Protein AF-A0A9P7X1R8-F1 (afdb_monomer)

Solvent-accessible surface area (backbone atoms only — not comparable to full-atom values): 16680 Å² total; per-residue (Å²): 112,65,68,56,53,51,61,35,67,42,62,74,49,58,33,89,96,44,66,32,26,38,86,59,43,44,60,57,47,80,89,59,31,70,46,32,62,83,72,30,53,49,24,95,53,75,82,80,52,66,69,58,29,53,65,42,56,67,75,56,84,57,66,70,50,43,52,50,21,51,64,66,53,48,65,93,51,90,79,66,54,72,69,44,53,50,31,53,51,52,44,52,52,52,52,26,53,31,46,72,69,65,74,46,53,73,66,55,50,52,52,47,42,62,75,46,57,97,38,54,73,45,52,27,72,89,77,49,56,37,35,58,93,39,35,18,59,45,88,64,79,33,61,92,66,42,43,38,41,20,60,83,42,51,74,34,67,57,39,42,51,41,42,42,75,59,67,32,38,57,56,83,51,68,68,60,50,41,54,49,47,52,54,46,35,63,52,58,72,43,89,85,62,52,75,64,61,50,50,52,49,50,54,27,48,54,30,44,50,52,60,72,60,66,70,52,93,79,62,75,86,81,67,67,59,88,6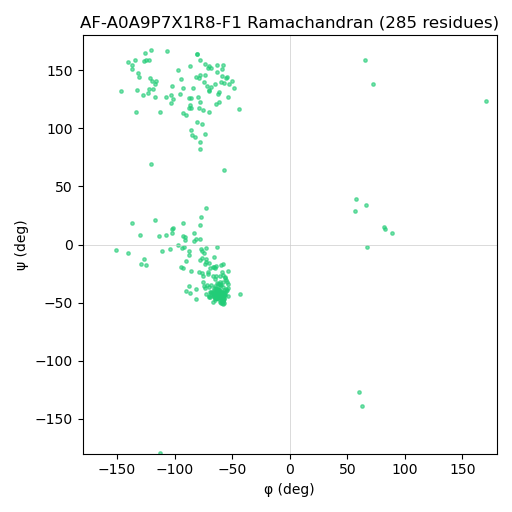6,37,64,40,51,21,68,86,67,44,57,38,47,44,94,64,35,27,33,73,81,80,71,78,91,69,78,59,61,95,89,51,48,38,38,25,85,89,60,46,72,69,55,37,54,74,69,64,42,52,48,48,64,76,78,47,58,80,85,74,114

Sequence (287 aa):
MEVVRAITSQQWLLAGDTYYCSSQVWDSRLSDTFLCDRVLPLVDYVVSSGSLRKMLGWQTLPFDILQRQYLAVLPAITPPSTADMERMTRIIQELTHRFDNKKCTENDLRSLAQALDGKAWVPVSDGHYLSPHRTILQHADLGSCFHQVSHAFVADPRAARFFRAMGIPDRPSHEALYIELDDISFKLEKNDIDGHAKRNLISTSLKILREVFRHESSAPQHLDRSRILIPTSSNVLNPIDSTFFNDLGSDITGDEDIALAHPDISASLAETMGLVRRRTIYPEAYS

Nearest PDB structures (foldseek):
  8xvv-assembly1_L  TM=2.821E-01  e=2.443E+00  Homo sapiens
  8v87-assembly1_I  TM=2.820E-01  e=5.928E+00  Saccharomyces cerevisiae BY4741
  5o9z-assembly1_v  TM=2.352E-01  e=6.265E+00  Homo sapiens

Secondary structure (DSSP, 8-state):
-HHHHHHHHS--EEETTEEE-GGG-EE--TTTGGGTTTTSPEESS----HHHHHHHTTTS--HHHHHHHHHHHS-SSSSPPHHHHHHHHHHHHHHHHHHHTT-S-HHHHHHHHHHTTTS--EEBTTS-EE-GGGEESS----TTSSEEBPHHHHTSHHHHHHHHHTT--SS--HHHHHHHHHHHHHHHT-TT--HHHHHHHHHHHHHHHHHHTTTGGG--TT--GGG-EEEBTTS-EEEGGGEEE--S-S-----TT-EEBPTTS-HHHHHHTTPEEHHHH-SGGG-

Foldseek 3Di:
DVVLVCQQPDFDQDFPHGTDGLLQAAEVDPLCCLQAVQRHGYGPDDDPDPVVCVSSVHPDNDLVRSLVSLLRLQDPDPPHDPSSLVSLVSSLVVLLVCVVVVVADLVSLVVSLVSCAPGFRFAFQVSGGGHLLQEALADAPQAPRHTYRHPVQSVDVSSVVSSVSSVRYNDHDPVSLLVLLVVLQVVLPDPPDDPVNLVSSLVNLLSSLCRLLVPPPPPPPPDPQQSRWFQFCVSHTDRQVQEAEEPPDDDPPDDPRHTYGHPPQDPVSCVSSVHHHPCVVCVPVPD

Mean predicted aligned error: 6.6 Å

Structure (mmCIF, N/CA/C/O backbone):
data_AF-A0A9P7X1R8-F1
#
_entry.id   AF-A0A9P7X1R8-F1
#
loop_
_atom_site.group_PDB
_atom_site.id
_atom_site.type_symbol
_atom_site.label_atom_id
_atom_site.label_alt_id
_atom_site.label_comp_id
_atom_site.label_asym_id
_atom_site.label_entity_id
_atom_site.label_seq_id
_atom_site.pdbx_PDB_ins_code
_atom_site.Cartn_x
_atom_site.Cartn_y
_atom_site.Cartn_z
_atom_site.occupancy
_atom_site.B_iso_or_equiv
_atom_site.auth_seq_id
_atom_site.auth_comp_id
_atom_site.auth_asym_id
_atom_site.auth_atom_id
_atom_site.pdbx_PDB_model_num
ATOM 1 N N . MET A 1 1 ? -16.653 -13.021 42.376 1.00 65.81 1 MET A N 1
ATOM 2 C CA . MET A 1 1 ? -16.422 -13.143 40.915 1.00 65.81 1 MET A CA 1
ATOM 3 C C . MET A 1 1 ? -17.628 -13.700 40.164 1.00 65.81 1 MET A C 1
ATOM 5 O O . MET A 1 1 ? -17.862 -13.253 39.051 1.00 65.81 1 MET A O 1
ATOM 9 N N . GLU A 1 2 ? -18.425 -14.601 40.748 1.00 83.88 2 GLU A N 1
ATOM 10 C CA . GLU A 1 2 ? -19.597 -15.190 40.072 1.00 83.88 2 GLU A CA 1
ATOM 11 C C . GLU A 1 2 ? -20.648 -14.170 39.623 1.00 83.88 2 GLU A C 1
ATOM 13 O O . GLU A 1 2 ? -21.123 -14.259 38.499 1.00 83.88 2 GLU A O 1
ATOM 18 N N . VAL A 1 3 ? -20.938 -13.150 40.440 1.00 83.12 3 VAL A N 1
ATOM 19 C CA . VAL A 1 3 ? -21.899 -12.089 40.083 1.00 83.12 3 VAL A CA 1
ATOM 20 C C . VAL A 1 3 ? -21.462 -11.324 38.832 1.00 83.12 3 VAL A C 1
ATOM 22 O O . VAL A 1 3 ? -22.268 -11.086 37.943 1.00 83.12 3 VAL A O 1
ATOM 25 N N . VAL A 1 4 ? -20.172 -10.988 38.717 1.00 83.62 4 VAL A N 1
ATOM 26 C CA . VAL A 1 4 ? -19.642 -10.298 37.529 1.00 83.62 4 VAL A CA 1
ATOM 27 C C . VAL A 1 4 ? -19.780 -11.188 36.299 1.00 83.62 4 VAL A C 1
ATOM 29 O O . VAL A 1 4 ? -20.238 -10.720 35.267 1.00 83.62 4 VAL A O 1
ATOM 32 N N . ARG A 1 5 ? -19.455 -12.482 36.425 1.00 85.12 5 ARG A N 1
ATOM 33 C CA . ARG A 1 5 ? -19.604 -13.448 35.329 1.00 85.12 5 ARG A CA 1
ATOM 34 C C . ARG A 1 5 ? -21.064 -13.619 34.911 1.00 85.12 5 ARG A C 1
ATOM 36 O O . ARG A 1 5 ? -21.341 -13.720 33.722 1.00 85.12 5 ARG A O 1
ATOM 43 N N . ALA A 1 6 ? -21.992 -13.649 35.865 1.00 84.69 6 ALA A N 1
ATOM 44 C CA . ALA A 1 6 ? -23.422 -13.719 35.582 1.00 84.69 6 ALA A CA 1
ATOM 45 C C . ALA A 1 6 ? -23.889 -12.473 34.815 1.00 84.69 6 ALA A C 1
ATOM 47 O O . ALA A 1 6 ? -24.521 -12.604 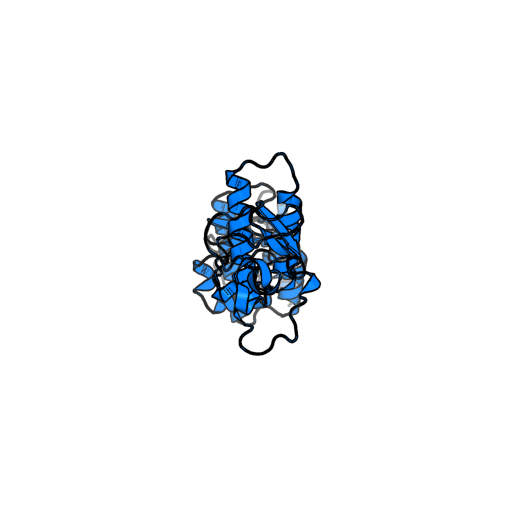33.773 1.00 84.69 6 ALA A O 1
ATOM 48 N N . ILE A 1 7 ? -23.485 -11.279 35.258 1.00 84.38 7 ILE A N 1
ATOM 49 C CA . ILE A 1 7 ? -23.834 -10.015 34.594 1.00 84.38 7 ILE A CA 1
ATOM 50 C C . ILE A 1 7 ? -23.244 -9.940 33.179 1.00 84.38 7 ILE A C 1
ATOM 52 O O . ILE A 1 7 ? -23.916 -9.472 32.269 1.00 84.38 7 ILE A O 1
ATOM 56 N N . THR A 1 8 ? -22.009 -10.389 32.952 1.00 87.75 8 THR A N 1
ATOM 57 C CA . THR A 1 8 ? -21.389 -10.284 31.618 1.00 87.75 8 THR A CA 1
ATOM 58 C C . THR A 1 8 ? -21.859 -11.350 30.633 1.00 87.75 8 THR A C 1
ATOM 60 O O . THR A 1 8 ? -21.788 -11.123 29.427 1.00 87.75 8 THR A O 1
ATOM 63 N N . SER A 1 9 ? -22.343 -12.498 31.119 1.00 88.94 9 SER A N 1
ATOM 64 C CA . SER A 1 9 ? -22.819 -13.606 30.273 1.00 88.94 9 SER A CA 1
ATOM 65 C C . SER A 1 9 ? -24.319 -13.574 29.985 1.00 88.94 9 SER A C 1
ATOM 67 O O . SER A 1 9 ? -24.755 -14.181 29.009 1.00 88.94 9 SER A O 1
ATOM 69 N N . GLN A 1 10 ? -25.113 -12.874 30.797 1.00 92.00 10 GLN A N 1
ATOM 70 C CA . GLN A 1 10 ? -26.546 -12.733 30.561 1.00 92.00 10 GLN A CA 1
ATOM 71 C C . GLN A 1 10 ? -26.844 -11.694 29.476 1.00 92.00 10 GLN A C 1
ATOM 73 O O . GLN A 1 10 ? -26.168 -10.672 29.362 1.00 92.00 10 GLN A O 1
ATOM 78 N N . GLN A 1 11 ? -27.896 -11.950 28.701 1.00 94.69 11 GLN A N 1
ATOM 79 C CA . GLN A 1 11 ? -28.444 -11.003 27.736 1.00 94.69 11 GLN A CA 1
ATOM 80 C C . GLN A 1 11 ? -29.435 -10.078 28.442 1.00 94.69 11 GLN A C 1
ATOM 82 O O . GLN A 1 11 ? -30.575 -10.456 28.692 1.00 94.69 11 GLN A O 1
ATOM 87 N N . TRP A 1 12 ? -28.989 -8.881 28.805 1.00 94.06 12 TRP A N 1
ATOM 88 C CA . TRP A 1 12 ? -29.826 -7.897 29.507 1.00 94.06 12 TRP A CA 1
ATOM 89 C C . TRP A 1 12 ? -29.600 -6.463 29.023 1.00 94.06 12 TRP A C 1
ATOM 91 O O . TRP A 1 12 ? -30.343 -5.562 29.408 1.00 94.06 12 TRP A O 1
ATOM 101 N N . LEU A 1 13 ? -28.603 -6.242 28.164 1.00 92.75 13 LEU A N 1
ATOM 102 C CA . LEU A 1 13 ? -28.313 -4.934 27.591 1.00 92.75 13 LEU A CA 1
ATOM 103 C C . LEU A 1 13 ? -29.147 -4.760 26.325 1.00 92.75 13 LEU A C 1
ATOM 105 O O . LEU A 1 13 ? -28.998 -5.535 25.382 1.00 92.75 13 LEU A O 1
ATOM 109 N N . LEU A 1 14 ? -30.032 -3.768 26.321 1.00 93.50 14 LEU A N 1
ATOM 110 C CA . LEU A 1 14 ? -30.917 -3.482 25.196 1.00 93.50 14 LEU A CA 1
ATOM 111 C C . LEU A 1 14 ? -30.206 -2.584 24.175 1.00 93.50 14 LEU A C 1
ATOM 113 O O . LEU A 1 14 ? -29.720 -1.511 24.534 1.00 93.50 14 LEU A O 1
ATOM 117 N N . ALA A 1 15 ? -30.172 -3.017 22.917 1.00 93.88 15 ALA A N 1
ATOM 118 C CA . ALA A 1 15 ? -29.745 -2.210 21.776 1.00 93.88 15 ALA A CA 1
ATOM 119 C C . ALA A 1 15 ? -30.764 -2.391 20.641 1.00 93.88 15 ALA A C 1
ATOM 121 O O . ALA A 1 15 ? -30.937 -3.503 20.130 1.00 93.88 15 ALA A O 1
ATOM 122 N N . GLY A 1 16 ? -31.480 -1.319 20.285 1.00 90.56 16 GLY A N 1
ATOM 123 C CA . GLY A 1 16 ? -32.700 -1.429 19.481 1.00 90.56 16 GLY A CA 1
ATOM 124 C C . GLY A 1 16 ? -33.751 -2.289 20.193 1.00 90.56 16 GLY A C 1
ATOM 125 O O . GLY A 1 16 ? -34.037 -2.069 21.367 1.00 90.56 16 GLY A O 1
ATOM 126 N N . ASP A 1 17 ? -34.266 -3.314 19.509 1.00 93.31 17 ASP A N 1
ATOM 127 C CA . ASP A 1 17 ? -35.327 -4.201 20.020 1.00 93.31 17 ASP A CA 1
ATOM 128 C C . ASP A 1 17 ? -34.808 -5.561 20.531 1.00 93.31 17 ASP A C 1
ATOM 130 O O . ASP A 1 17 ? -35.567 -6.520 20.670 1.00 93.31 17 ASP A O 1
ATOM 134 N N . THR A 1 18 ? -33.496 -5.711 20.749 1.00 95.62 18 THR A N 1
ATOM 135 C CA . THR A 1 18 ? -32.878 -7.000 21.117 1.00 95.62 18 THR A CA 1
ATOM 136 C C . THR A 1 18 ? -31.956 -6.869 22.328 1.00 95.62 18 THR A C 1
ATOM 138 O O . THR A 1 18 ? -31.271 -5.860 22.504 1.00 95.62 18 THR A O 1
ATOM 141 N N . TYR A 1 19 ? -31.935 -7.910 23.166 1.00 95.00 19 TYR A N 1
ATOM 142 C CA . TYR A 1 19 ? -31.054 -8.011 24.326 1.00 95.00 19 TYR A CA 1
ATOM 143 C C . TYR A 1 19 ? -29.754 -8.743 23.988 1.00 95.00 19 TYR A C 1
ATOM 145 O O . TYR A 1 19 ? -29.761 -9.820 23.394 1.00 95.00 19 TYR A O 1
ATOM 153 N N . TYR A 1 20 ? -28.640 -8.182 24.443 1.00 95.50 20 TYR A N 1
ATOM 154 C CA . TYR A 1 20 ? -27.289 -8.666 24.185 1.00 95.50 20 TYR A CA 1
ATOM 155 C C . TYR A 1 20 ? -26.510 -8.856 25.487 1.00 95.50 20 TYR A C 1
ATOM 157 O O . TYR A 1 20 ? -26.829 -8.259 26.524 1.00 95.50 20 TYR A O 1
ATOM 165 N N . CYS A 1 21 ? -25.470 -9.691 25.440 1.00 94.38 21 CYS A N 1
ATOM 166 C CA . CYS A 1 21 ? -24.478 -9.747 26.511 1.00 94.38 21 CYS A CA 1
ATOM 167 C C . CYS A 1 21 ? -23.454 -8.613 26.366 1.00 94.38 21 CYS A C 1
ATOM 169 O O . CYS A 1 21 ? -23.325 -8.003 25.304 1.00 94.38 21 CYS A O 1
ATOM 171 N N . SER A 1 22 ? -22.683 -8.325 27.419 1.00 92.94 22 SER A N 1
ATOM 172 C CA . SER A 1 22 ? -21.805 -7.142 27.428 1.00 92.94 22 SER A CA 1
ATOM 173 C C . SER A 1 22 ? -20.700 -7.175 26.373 1.00 92.94 22 SER A C 1
ATOM 175 O O . SER A 1 22 ? -20.280 -6.127 25.899 1.00 92.94 22 SER A O 1
ATOM 177 N N . SER A 1 23 ? -20.258 -8.359 25.953 1.00 91.94 23 SER A N 1
ATOM 178 C CA . SER A 1 23 ? -19.274 -8.532 24.877 1.00 91.94 23 SER A CA 1
ATOM 179 C C . SER A 1 23 ? -19.834 -8.332 23.463 1.00 91.94 23 SER A C 1
ATOM 181 O O . SER A 1 23 ? -19.057 -8.271 22.512 1.00 91.94 23 SER A O 1
ATOM 183 N N . GLN A 1 24 ? -21.159 -8.266 23.308 1.00 94.12 24 GLN A N 1
ATOM 184 C CA . GLN A 1 24 ? -21.845 -8.184 22.015 1.00 94.12 24 GLN A CA 1
ATOM 185 C C . GLN A 1 24 ? -22.361 -6.788 21.687 1.00 94.12 24 GLN A C 1
ATOM 187 O O . GLN A 1 24 ? -22.881 -6.589 20.599 1.00 94.12 24 GLN A O 1
ATOM 192 N N . VAL A 1 25 ? -22.225 -5.834 22.600 1.00 94.38 25 VAL A N 1
ATOM 193 C CA . VAL A 1 25 ? -22.665 -4.450 22.421 1.00 94.38 25 VAL A CA 1
ATOM 194 C C . VAL A 1 25 ? -21.580 -3.495 22.877 1.00 94.38 25 VAL A C 1
ATOM 196 O O . VAL A 1 25 ? -20.708 -3.850 23.675 1.00 94.38 25 VAL A O 1
ATOM 199 N N . TRP A 1 26 ? -21.655 -2.268 22.382 1.00 93.88 26 TRP A N 1
ATOM 200 C CA . TRP A 1 26 ? -20.806 -1.175 22.830 1.00 93.88 26 TRP A CA 1
ATOM 201 C C . TRP A 1 26 ? -21.648 0.013 23.278 1.00 93.88 26 TRP A C 1
ATOM 203 O O . TRP A 1 26 ? -22.811 0.145 22.896 1.00 93.88 26 TRP A O 1
ATOM 213 N N . ASP A 1 27 ? -21.076 0.887 24.101 1.00 89.81 27 ASP A N 1
ATOM 214 C CA . ASP A 1 27 ? -21.766 2.114 24.473 1.00 89.81 27 ASP A CA 1
ATOM 215 C C . ASP A 1 27 ? -21.615 3.197 23.405 1.00 89.81 27 ASP A C 1
ATOM 217 O O . ASP A 1 27 ? -20.572 3.334 22.771 1.00 89.81 27 ASP A O 1
ATOM 221 N N . SER A 1 28 ? -22.660 3.997 23.212 1.00 77.62 28 SER A N 1
ATOM 222 C CA . SER A 1 28 ? -22.766 5.018 22.158 1.00 77.62 28 SER A CA 1
ATOM 223 C C . SER A 1 28 ? -21.899 6.268 22.389 1.00 77.62 28 SER A C 1
ATOM 225 O O . SER A 1 28 ? -22.243 7.376 21.976 1.00 77.62 28 SER A O 1
ATOM 227 N N . ARG A 1 29 ? -20.734 6.135 23.035 1.00 72.88 29 ARG A N 1
ATOM 228 C CA . ARG A 1 29 ? -19.783 7.246 23.167 1.00 72.88 29 ARG A CA 1
ATOM 229 C C . ARG A 1 29 ? -19.270 7.659 21.795 1.00 72.88 29 ARG A C 1
ATOM 231 O O . ARG A 1 29 ? -18.621 6.864 21.117 1.00 72.88 29 ARG A O 1
ATOM 238 N N . LEU A 1 30 ? -19.505 8.925 21.446 1.00 65.00 30 LEU A N 1
ATOM 239 C CA . LEU A 1 30 ? -19.227 9.510 20.128 1.00 65.00 30 LEU A CA 1
ATOM 240 C C . LEU A 1 30 ? -17.779 9.332 19.638 1.00 65.00 30 LEU A C 1
ATOM 242 O O . LEU A 1 30 ? -17.555 9.237 18.437 1.00 65.00 30 LEU A O 1
ATOM 246 N N . SER A 1 31 ? -16.786 9.305 20.536 1.00 73.75 31 SER A N 1
ATOM 247 C CA . SER A 1 31 ? -15.371 9.257 20.134 1.00 73.75 31 SER A CA 1
ATOM 248 C C . SER A 1 31 ? -14.948 7.906 19.559 1.00 73.75 31 SER A C 1
ATOM 250 O O . SER A 1 31 ? -14.133 7.863 18.640 1.00 73.75 31 SER A O 1
ATOM 252 N N . ASP A 1 32 ? -15.516 6.816 20.078 1.00 83.44 32 ASP A N 1
ATOM 253 C CA . ASP A 1 32 ? -15.048 5.453 19.803 1.00 83.44 32 ASP A CA 1
ATOM 254 C C . ASP A 1 32 ? -16.059 4.678 18.950 1.00 83.44 32 ASP A C 1
ATOM 256 O O . ASP A 1 32 ? -15.796 3.555 18.526 1.00 83.44 32 ASP A O 1
ATOM 260 N N . THR A 1 33 ? -17.224 5.271 18.680 1.00 89.00 33 THR A N 1
ATOM 261 C CA . THR A 1 33 ? -18.313 4.611 17.953 1.00 89.00 33 THR A CA 1
ATOM 262 C C . THR A 1 33 ? -17.862 4.178 16.564 1.00 89.00 33 THR A C 1
ATOM 264 O O . THR A 1 33 ? -18.072 3.035 16.176 1.00 89.00 33 THR A O 1
ATOM 267 N N . PHE A 1 34 ? -17.123 5.039 15.862 1.00 90.44 34 PHE A N 1
ATOM 268 C CA . PHE A 1 34 ? -16.553 4.764 14.537 1.00 90.44 34 PHE A CA 1
ATOM 269 C C . PHE A 1 34 ? -15.616 3.544 14.486 1.00 90.44 34 PHE A C 1
ATOM 271 O O . PHE A 1 34 ? -15.315 3.038 13.403 1.00 90.44 34 PHE A O 1
ATOM 278 N N . LEU A 1 35 ? -15.141 3.074 15.643 1.00 92.62 35 LEU A N 1
ATOM 279 C CA . LEU A 1 35 ? -14.259 1.917 15.769 1.00 92.62 35 LEU A CA 1
ATOM 280 C C . LEU A 1 35 ? -15.018 0.587 15.883 1.00 92.62 35 LEU A C 1
ATOM 282 O O . LEU A 1 35 ? -14.378 -0.461 15.839 1.00 92.62 35 LEU A O 1
ATOM 286 N N . CYS A 1 36 ? -16.346 0.598 16.035 1.00 94.12 36 CYS A N 1
ATOM 287 C CA . CYS A 1 36 ? -17.134 -0.632 16.182 1.00 94.12 36 CYS A CA 1
ATOM 288 C C . CYS A 1 36 ? -18.586 -0.571 15.676 1.00 94.12 36 CYS A C 1
ATOM 290 O O . CYS A 1 36 ? -19.244 -1.608 15.660 1.00 94.12 36 CYS A O 1
ATOM 292 N N . ASP A 1 37 ? -19.084 0.589 15.233 1.00 93.19 37 ASP A N 1
ATOM 293 C CA . ASP A 1 37 ? -20.479 0.819 14.817 1.00 93.19 37 ASP A CA 1
ATOM 294 C C . ASP A 1 37 ? -20.959 -0.060 13.651 1.00 93.19 37 ASP A C 1
ATOM 296 O O . ASP A 1 37 ? -22.164 -0.202 13.451 1.00 93.19 37 ASP A O 1
ATOM 300 N N . ARG A 1 38 ? -20.055 -0.670 12.874 1.00 93.69 38 ARG A N 1
ATOM 301 C CA . ARG A 1 38 ? -20.418 -1.597 11.789 1.00 93.69 38 ARG A CA 1
ATOM 302 C C . ARG A 1 38 ? -20.517 -3.050 12.244 1.00 93.69 38 ARG A C 1
ATOM 304 O O . ARG A 1 38 ? -21.028 -3.873 11.491 1.00 93.69 38 ARG A O 1
ATOM 311 N N . VAL A 1 39 ? -20.009 -3.386 13.430 1.00 95.25 39 VAL A N 1
ATOM 312 C CA . VAL A 1 39 ? -19.872 -4.784 13.884 1.00 95.25 39 VAL A CA 1
ATOM 313 C C . VAL A 1 39 ? -20.454 -5.055 15.264 1.00 95.25 39 VAL A C 1
ATOM 315 O O . VAL A 1 39 ? -20.673 -6.219 15.601 1.00 95.25 39 VAL A O 1
ATOM 318 N N . LEU A 1 40 ? -20.708 -4.012 16.051 1.00 95.06 40 LEU A N 1
ATOM 319 C CA . LEU A 1 40 ? -21.384 -4.080 17.337 1.00 95.06 40 LEU A CA 1
ATOM 320 C C . LEU A 1 40 ? -22.613 -3.163 17.323 1.00 95.06 40 LEU A C 1
ATOM 322 O O . LEU A 1 40 ? -22.484 -1.984 16.985 1.00 95.06 40 LEU A O 1
ATOM 326 N N . PRO A 1 41 ? -23.790 -3.656 17.742 1.00 95.25 41 PRO A N 1
ATOM 327 C CA . PRO A 1 41 ? -24.898 -2.793 18.108 1.00 95.25 41 PRO A CA 1
ATOM 328 C C . PRO A 1 41 ? -24.496 -1.855 19.252 1.00 95.25 41 PRO A C 1
ATOM 330 O O . PRO A 1 41 ? -23.724 -2.213 20.150 1.00 95.25 41 PRO A O 1
ATOM 333 N N . LEU A 1 42 ? -25.040 -0.644 19.212 1.00 94.44 42 LEU A N 1
ATOM 334 C CA . LEU A 1 42 ? -24.780 0.395 20.197 1.00 94.44 42 LEU A CA 1
ATOM 335 C C . LEU A 1 42 ? -25.955 0.481 21.163 1.00 94.44 42 LEU A C 1
ATOM 337 O O . LEU A 1 42 ? -27.106 0.463 20.732 1.00 94.44 42 LEU A O 1
ATOM 341 N N . VAL A 1 43 ? -25.676 0.596 22.458 1.00 92.94 43 VAL A N 1
ATOM 342 C CA . VAL A 1 43 ? -26.723 0.899 23.441 1.00 92.94 43 VAL A CA 1
ATOM 343 C C . VAL A 1 43 ? -27.055 2.395 23.429 1.00 92.94 43 VAL A C 1
ATOM 345 O O . VAL A 1 43 ? -26.162 3.241 23.328 1.00 92.94 43 VAL A O 1
ATOM 348 N N . ASP A 1 44 ? -28.329 2.741 23.613 1.00 88.38 44 ASP A N 1
ATOM 349 C CA . ASP A 1 44 ? -28.829 4.130 23.553 1.00 88.38 44 ASP A CA 1
ATOM 350 C C . ASP A 1 44 ? -28.535 4.956 24.821 1.00 88.38 44 ASP A C 1
ATOM 352 O O . ASP A 1 44 ? -29.132 6.003 25.074 1.00 88.38 44 ASP A O 1
ATOM 356 N N . TYR A 1 45 ? -27.608 4.488 25.655 1.00 87.44 45 TYR A N 1
ATOM 357 C CA . TYR A 1 45 ? -27.188 5.158 26.877 1.00 87.44 45 TYR A CA 1
ATOM 358 C C . TYR A 1 45 ? -25.672 5.116 27.045 1.00 87.44 45 TYR A C 1
ATOM 360 O O . TYR A 1 45 ? -24.977 4.210 26.587 1.00 87.44 45 TYR A O 1
ATOM 368 N N . VAL A 1 46 ? -25.152 6.096 27.781 1.00 89.12 46 VAL A N 1
ATOM 369 C CA . VAL A 1 46 ? -23.724 6.201 28.081 1.00 89.12 46 VAL A CA 1
ATOM 370 C C . VAL A 1 46 ? -23.466 5.745 29.510 1.00 89.12 46 VAL A C 1
ATOM 372 O O . VAL A 1 46 ? -23.971 6.326 30.471 1.00 89.12 46 VAL A O 1
ATOM 375 N N . VAL A 1 47 ? -22.609 4.736 29.673 1.00 88.81 47 VAL A N 1
ATOM 376 C CA . VAL A 1 47 ? -22.152 4.319 31.003 1.00 88.81 47 VAL A CA 1
ATOM 377 C C . VAL A 1 47 ? -21.033 5.253 31.462 1.00 88.81 47 VAL A C 1
ATOM 379 O O . VAL A 1 47 ? -19.894 5.179 30.986 1.00 88.81 47 VAL A O 1
ATOM 382 N N . SER A 1 48 ? -21.351 6.150 32.398 1.00 89.00 48 SER A N 1
ATOM 383 C CA . SER A 1 48 ? -20.406 7.117 32.978 1.00 89.00 48 SER A CA 1
ATOM 384 C C . SER A 1 48 ? -19.434 6.482 33.982 1.00 89.00 48 SER A C 1
ATOM 386 O O . SER A 1 48 ? -18.273 6.883 34.053 1.00 89.00 48 SER A O 1
ATOM 388 N N . SER A 1 49 ? -19.869 5.453 34.719 1.00 91.50 49 SER A N 1
ATOM 389 C CA . SER A 1 49 ? -19.058 4.773 35.740 1.00 91.50 49 SER A CA 1
ATOM 390 C C . SER A 1 49 ? -17.924 3.941 35.133 1.00 91.50 49 SER A C 1
ATOM 392 O O . SER A 1 49 ? -18.157 2.905 34.507 1.00 91.50 49 SER A O 1
ATOM 394 N N . GLY A 1 50 ? -16.674 4.345 35.383 1.00 90.38 50 GLY A N 1
ATOM 395 C CA . GLY A 1 50 ? -15.485 3.614 34.929 1.00 90.38 50 GLY A CA 1
ATOM 396 C C . GLY A 1 50 ? -15.381 2.188 35.487 1.00 90.38 50 GLY A C 1
ATOM 397 O O . GLY A 1 50 ? -14.937 1.283 34.778 1.00 90.38 50 GLY A O 1
ATOM 398 N N . SER A 1 51 ? -15.842 1.958 36.721 1.00 92.19 51 SER A N 1
ATOM 399 C CA . SER A 1 51 ? -15.877 0.625 37.342 1.00 92.19 51 SER A CA 1
ATOM 400 C C . SER A 1 51 ? -16.894 -0.291 36.668 1.00 92.19 51 SER A C 1
ATOM 402 O O . SER A 1 51 ? -16.584 -1.451 36.404 1.00 92.19 51 SER A O 1
ATOM 404 N N . LEU A 1 52 ? -18.078 0.230 36.327 1.00 90.94 52 LEU A N 1
ATOM 405 C CA . LEU A 1 52 ? -19.081 -0.546 35.598 1.00 90.94 52 LEU A CA 1
ATOM 406 C C . LEU A 1 52 ? -18.583 -0.887 34.190 1.00 90.94 52 LEU A C 1
ATOM 408 O O . LEU A 1 52 ? -18.657 -2.041 33.788 1.00 90.94 52 LEU A O 1
ATOM 412 N N . ARG A 1 53 ? -17.963 0.065 33.480 1.00 91.19 53 ARG A N 1
ATOM 413 C CA . ARG A 1 53 ? -17.309 -0.222 32.190 1.00 91.19 53 ARG A CA 1
ATOM 414 C C . ARG A 1 53 ? -16.261 -1.317 32.308 1.00 91.19 53 ARG A C 1
ATOM 416 O O . ARG A 1 53 ? -16.208 -2.197 31.458 1.00 91.19 53 ARG A O 1
ATOM 423 N N . LYS A 1 54 ? -15.438 -1.282 33.362 1.00 90.50 54 LYS A N 1
ATOM 424 C CA . LYS A 1 54 ? -14.457 -2.339 33.644 1.00 90.50 54 LYS A CA 1
ATOM 425 C C . LYS A 1 54 ? -15.124 -3.697 33.769 1.00 90.50 54 LYS A C 1
ATOM 427 O O . LYS A 1 54 ? -14.655 -4.652 33.166 1.00 90.50 54 LYS A O 1
ATOM 432 N N . MET A 1 55 ? -16.213 -3.761 34.530 1.00 90.69 55 MET A N 1
ATOM 433 C CA . MET A 1 55 ? -16.976 -4.991 34.718 1.00 90.69 55 MET A CA 1
ATOM 434 C C . MET A 1 55 ? -17.594 -5.495 33.413 1.00 90.69 55 MET A C 1
ATOM 436 O O . MET A 1 55 ? -17.582 -6.695 33.184 1.00 90.69 55 MET A O 1
ATOM 440 N N . LEU A 1 56 ? -18.081 -4.598 32.553 1.00 90.69 56 LEU A N 1
ATOM 441 C CA . LEU A 1 56 ? -18.679 -4.939 31.257 1.00 90.69 56 LEU A CA 1
ATOM 442 C C . LEU A 1 56 ? -17.645 -5.266 30.165 1.00 90.69 56 LEU A C 1
ATOM 444 O O . LEU A 1 56 ? -18.017 -5.803 29.126 1.00 90.69 56 LEU A O 1
ATOM 448 N N . GLY A 1 57 ? -16.362 -4.961 30.393 1.00 89.56 57 GLY A N 1
ATOM 449 C CA . GLY A 1 57 ? -15.298 -5.088 29.391 1.00 89.56 57 GLY A CA 1
ATOM 450 C C . GLY A 1 57 ? -15.192 -3.895 28.431 1.00 89.56 57 GLY A C 1
ATOM 451 O O . GLY A 1 57 ? -14.483 -3.968 27.437 1.00 89.56 57 GLY A O 1
ATOM 452 N N . TRP A 1 58 ? -15.848 -2.772 28.730 1.00 91.06 58 TRP A N 1
ATOM 453 C CA . TRP A 1 58 ? -15.923 -1.584 27.867 1.00 91.06 58 TRP A CA 1
ATOM 454 C C . TRP A 1 58 ? -14.837 -0.534 28.137 1.00 91.06 58 TRP A C 1
ATOM 456 O O . TRP A 1 58 ? -14.985 0.642 27.803 1.00 91.06 58 TRP A O 1
ATOM 466 N N . GLN A 1 59 ? -13.743 -0.904 28.803 1.00 88.62 59 GLN A N 1
ATOM 467 C CA . GLN A 1 59 ? -12.626 0.026 29.020 1.00 88.62 59 GLN A CA 1
ATOM 468 C C . GLN A 1 59 ? -11.816 0.273 27.753 1.00 88.62 59 GLN A C 1
ATOM 470 O O . GLN A 1 59 ? -11.351 1.385 27.531 1.00 88.62 59 GLN A O 1
ATOM 475 N N . THR A 1 60 ? -11.643 -0.768 26.948 1.00 88.69 60 THR A N 1
ATOM 476 C CA . THR A 1 60 ? -10.882 -0.735 25.705 1.00 88.69 60 THR A CA 1
ATOM 477 C C . THR A 1 60 ? -11.531 -1.696 24.736 1.00 88.69 60 THR A C 1
ATOM 479 O O . THR A 1 60 ? -11.800 -2.839 25.106 1.00 88.69 60 THR A O 1
ATOM 482 N N . LEU A 1 61 ? -11.755 -1.252 23.505 1.00 91.31 61 LEU A N 1
ATOM 483 C CA . LEU A 1 61 ? -12.332 -2.108 22.480 1.00 91.31 61 LEU A CA 1
ATOM 484 C C . LEU A 1 61 ? -11.403 -3.306 22.217 1.00 91.31 61 LEU A C 1
ATOM 486 O O . LEU A 1 61 ? -10.205 -3.077 22.047 1.00 91.31 61 LEU A O 1
ATOM 490 N N . PRO A 1 62 ? -11.878 -4.557 22.187 1.00 92.19 62 PRO A N 1
ATOM 491 C CA . PRO A 1 62 ? -11.039 -5.703 21.840 1.00 92.19 62 PRO A CA 1
ATOM 492 C C . PRO A 1 62 ? -10.409 -5.583 20.440 1.00 92.19 62 PRO A C 1
ATOM 494 O O . PRO A 1 62 ? -10.964 -4.937 19.550 1.00 92.19 62 PRO A O 1
ATOM 497 N N . PHE A 1 63 ? -9.229 -6.181 20.235 1.00 94.31 63 PHE A N 1
ATOM 498 C CA . PHE A 1 63 ? -8.535 -6.120 18.940 1.00 94.31 63 PHE A CA 1
ATOM 499 C C . PHE A 1 63 ? -9.325 -6.814 17.823 1.00 94.31 63 PHE A C 1
ATOM 501 O O . PHE A 1 63 ? -9.412 -6.282 16.721 1.00 94.31 63 PHE A O 1
ATOM 508 N N . ASP A 1 64 ? -9.965 -7.951 18.113 1.00 95.31 64 ASP A N 1
ATOM 509 C CA . ASP A 1 64 ? -10.792 -8.676 17.143 1.00 95.31 64 ASP A CA 1
ATOM 510 C C . ASP A 1 64 ? -11.968 -7.825 16.641 1.00 95.31 64 ASP A C 1
ATOM 512 O O . ASP A 1 64 ? -12.360 -7.932 15.479 1.00 95.31 64 ASP A O 1
ATOM 516 N N . ILE A 1 65 ? -12.508 -6.944 17.490 1.00 94.94 65 ILE A N 1
ATOM 517 C CA . ILE A 1 65 ? -13.559 -6.003 17.102 1.00 94.94 65 ILE A CA 1
ATOM 518 C C . ILE A 1 65 ? -13.004 -4.939 16.165 1.00 94.94 65 ILE A C 1
ATOM 520 O O . ILE A 1 65 ? -13.625 -4.680 15.141 1.00 94.94 65 ILE A O 1
ATOM 524 N N . LEU A 1 66 ? -11.833 -4.364 16.462 1.00 95.12 66 LEU A N 1
ATOM 525 C CA . LEU A 1 66 ? -11.179 -3.412 15.556 1.00 95.12 66 LEU A CA 1
ATOM 526 C C . LEU A 1 66 ? -10.868 -4.041 14.201 1.00 95.12 66 LEU A C 1
ATOM 528 O O . LEU A 1 66 ? -11.114 -3.423 13.170 1.00 95.12 66 LEU A O 1
ATOM 532 N N . GLN A 1 67 ? -10.353 -5.270 14.196 1.00 96.19 67 GLN A N 1
ATOM 533 C CA . GLN A 1 67 ? -10.087 -6.014 12.971 1.00 96.19 67 GLN A CA 1
ATOM 534 C C . GLN A 1 67 ? -11.383 -6.229 12.178 1.00 96.19 67 GLN A C 1
ATOM 536 O O . GLN A 1 67 ? -11.432 -5.910 10.992 1.00 96.19 67 GLN A O 1
ATOM 541 N N . ARG A 1 68 ? -12.455 -6.710 12.822 1.00 96.12 68 ARG A N 1
ATOM 542 C CA . ARG A 1 68 ? -13.761 -6.892 12.170 1.00 96.12 68 ARG A CA 1
ATOM 543 C C . ARG A 1 68 ? -14.343 -5.580 11.660 1.00 96.12 68 ARG A C 1
ATOM 545 O O . ARG A 1 68 ? -14.823 -5.546 10.532 1.00 96.12 68 ARG A O 1
ATOM 552 N N . GLN A 1 69 ? -14.275 -4.514 12.453 1.00 95.06 69 GLN A N 1
ATOM 553 C CA . GLN A 1 69 ? -14.705 -3.182 12.044 1.00 95.06 69 GLN A CA 1
ATOM 554 C C . GLN A 1 69 ? -13.930 -2.740 10.811 1.00 95.06 69 GLN A C 1
ATOM 556 O O . GLN A 1 69 ? -14.540 -2.279 9.853 1.00 95.06 69 GLN A O 1
ATOM 561 N N . TYR A 1 70 ? -12.604 -2.893 10.811 1.00 94.81 70 TYR A N 1
ATOM 562 C CA . TYR A 1 70 ? -11.797 -2.465 9.681 1.00 94.81 70 TYR A CA 1
ATOM 563 C C . TYR A 1 70 ? -12.256 -3.165 8.405 1.00 94.81 70 TYR A C 1
ATOM 565 O O . TYR A 1 70 ? -12.571 -2.507 7.419 1.00 94.81 70 TYR A O 1
ATOM 573 N N . LEU A 1 71 ? -12.410 -4.488 8.467 1.00 94.31 71 LEU A N 1
ATOM 574 C CA . LEU A 1 71 ? -12.894 -5.295 7.350 1.00 94.31 71 LEU A CA 1
ATOM 575 C C . LEU A 1 71 ? -14.308 -4.906 6.900 1.00 94.31 71 LEU A C 1
ATOM 577 O O . LEU A 1 71 ? -14.585 -4.972 5.708 1.00 94.31 71 LEU A O 1
ATOM 581 N N . ALA A 1 72 ? -15.181 -4.506 7.826 1.00 93.19 72 ALA A N 1
ATOM 582 C CA . ALA A 1 72 ? -16.546 -4.076 7.528 1.00 93.19 72 ALA A CA 1
ATOM 583 C C . ALA A 1 72 ? -16.623 -2.666 6.918 1.00 93.19 72 ALA A C 1
ATOM 585 O O . ALA A 1 72 ? -17.572 -2.365 6.198 1.00 93.19 72 ALA A O 1
ATOM 586 N N . VAL A 1 73 ? -15.652 -1.797 7.217 1.00 91.50 73 VAL A N 1
ATOM 587 C CA . VAL A 1 73 ? -15.562 -0.437 6.658 1.00 91.50 73 VAL A CA 1
ATOM 588 C C . VAL A 1 73 ? -14.840 -0.433 5.309 1.00 91.50 73 VAL A C 1
ATOM 590 O O . VAL A 1 73 ? -15.056 0.484 4.516 1.00 91.50 73 VAL A O 1
ATOM 593 N N . LEU A 1 74 ? -14.003 -1.439 5.021 1.00 88.81 74 LEU A N 1
ATOM 594 C CA . LEU A 1 74 ? -13.356 -1.538 3.716 1.00 88.81 74 LEU A CA 1
ATOM 595 C C . LEU A 1 74 ? -14.413 -1.498 2.602 1.00 88.81 74 LEU A C 1
ATOM 597 O O . LEU A 1 74 ? -15.372 -2.274 2.637 1.00 88.81 74 LEU A O 1
ATOM 601 N N . PRO A 1 75 ? -14.263 -0.593 1.622 1.00 68.25 75 PRO A N 1
ATOM 602 C CA . PRO A 1 75 ? -15.289 -0.373 0.621 1.00 68.25 75 PRO A CA 1
ATOM 603 C C . PRO A 1 75 ? -15.545 -1.646 -0.190 1.00 68.25 75 PRO A C 1
ATOM 605 O O . PRO A 1 75 ? -14.650 -2.156 -0.859 1.00 68.25 75 PRO A O 1
ATOM 608 N N . ALA A 1 76 ? -16.795 -2.116 -0.194 1.00 60.00 76 ALA A N 1
ATOM 609 C CA . ALA A 1 76 ? -17.281 -3.025 -1.235 1.00 60.00 76 ALA A CA 1
ATOM 610 C C . ALA A 1 76 ? -17.502 -2.287 -2.575 1.00 60.00 76 ALA A C 1
ATOM 612 O O . ALA A 1 76 ? -17.615 -2.923 -3.618 1.00 60.00 76 ALA A O 1
ATOM 613 N N . ILE A 1 77 ? -17.581 -0.947 -2.540 1.00 52.97 77 ILE A N 1
ATOM 614 C CA . ILE A 1 77 ? -17.926 -0.070 -3.666 1.00 52.97 77 ILE A CA 1
ATOM 615 C C . ILE A 1 77 ? -16.845 1.005 -3.817 1.00 52.97 77 ILE A C 1
ATOM 617 O O . ILE A 1 77 ? -16.507 1.697 -2.858 1.00 52.97 77 ILE A O 1
ATOM 621 N N . THR A 1 78 ? -16.321 1.165 -5.029 1.00 71.88 78 THR A N 1
ATOM 622 C CA . THR A 1 78 ? -15.371 2.225 -5.392 1.00 71.88 78 THR A CA 1
ATOM 623 C C . THR A 1 78 ? -16.130 3.330 -6.141 1.00 71.88 78 THR A C 1
ATOM 625 O O . THR A 1 78 ? -16.772 3.006 -7.142 1.00 71.88 78 THR A O 1
ATOM 628 N N . PRO A 1 79 ? -16.085 4.613 -5.718 1.00 73.81 79 PRO A N 1
ATOM 629 C CA . PRO A 1 79 ? -15.284 5.202 -4.634 1.00 73.81 79 PRO A CA 1
ATOM 630 C C . PRO A 1 79 ? -15.937 5.131 -3.229 1.00 73.81 79 PRO A C 1
ATOM 632 O O . PRO A 1 79 ? -17.165 5.114 -3.125 1.00 73.81 79 PRO A O 1
ATOM 635 N N . PRO A 1 80 ? -15.136 5.130 -2.139 1.00 79.50 80 PRO A N 1
ATOM 636 C CA . PRO A 1 80 ? -15.641 5.149 -0.763 1.00 79.50 80 PRO A CA 1
ATOM 637 C C . PRO A 1 80 ? -16.321 6.478 -0.403 1.00 79.50 80 PRO A C 1
ATOM 639 O O . PRO A 1 80 ? -15.950 7.542 -0.901 1.00 79.50 80 PRO A O 1
ATOM 642 N N . SER A 1 81 ? -17.286 6.435 0.521 1.00 87.19 81 SER A N 1
ATOM 643 C CA . SER A 1 81 ? -17.885 7.653 1.077 1.00 87.19 81 SER A CA 1
ATOM 644 C C . SER A 1 81 ? -16.894 8.391 1.987 1.00 87.19 81 SER A C 1
ATOM 646 O O . SER A 1 81 ? -16.059 7.764 2.641 1.00 87.19 81 SER A O 1
ATOM 648 N N . THR A 1 82 ? -17.017 9.718 2.110 1.00 88.19 82 THR A N 1
ATOM 649 C CA . THR A 1 82 ? -16.184 10.523 3.028 1.00 88.19 82 THR A CA 1
ATOM 650 C C . THR A 1 82 ? -16.220 9.997 4.464 1.00 88.19 82 THR A C 1
ATOM 652 O O . THR A 1 82 ? -15.194 9.965 5.139 1.00 88.19 82 THR A O 1
ATOM 655 N N . ALA A 1 83 ? -17.383 9.519 4.916 1.00 88.69 83 ALA A N 1
ATOM 656 C CA . ALA A 1 83 ? -17.544 8.963 6.254 1.00 88.69 83 ALA A CA 1
ATOM 657 C C . ALA A 1 83 ? -16.794 7.631 6.433 1.00 88.69 83 ALA A C 1
ATOM 659 O O . ALA A 1 83 ? -16.273 7.359 7.512 1.00 88.69 83 ALA A O 1
ATOM 660 N N . ASP A 1 84 ? -16.719 6.790 5.399 1.00 88.38 84 ASP A N 1
ATOM 661 C CA . ASP A 1 84 ? -15.956 5.538 5.468 1.00 88.38 84 ASP A CA 1
ATOM 662 C C . ASP A 1 84 ? -14.445 5.802 5.410 1.00 88.38 84 ASP A C 1
ATOM 664 O O . ASP A 1 84 ? -13.687 5.158 6.134 1.00 88.38 84 ASP A O 1
ATOM 668 N N . MET A 1 85 ? -14.003 6.807 4.645 1.00 88.56 85 MET A N 1
ATOM 669 C CA . MET A 1 85 ? -12.604 7.258 4.656 1.00 88.56 85 MET A CA 1
ATOM 670 C C . MET A 1 85 ? -12.176 7.782 6.031 1.00 88.56 85 MET A C 1
ATOM 672 O O . MET A 1 85 ? -11.106 7.430 6.540 1.00 88.56 85 MET A O 1
ATOM 676 N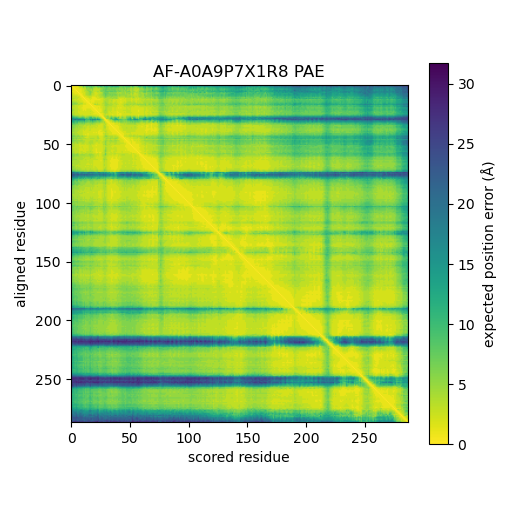 N . GLU A 1 86 ? -13.028 8.579 6.681 1.00 89.88 86 GLU A N 1
ATOM 677 C CA . GLU A 1 86 ? -12.770 9.037 8.046 1.00 89.88 86 GLU A CA 1
ATOM 678 C C . GLU A 1 86 ? -12.698 7.854 9.022 1.00 89.88 86 GLU A C 1
ATOM 680 O O . GLU A 1 86 ? -11.741 7.756 9.792 1.00 89.88 86 GLU A O 1
ATOM 685 N N . ARG A 1 87 ? -13.644 6.906 8.946 1.00 91.81 87 ARG A N 1
ATOM 686 C CA . ARG A 1 87 ? -13.627 5.690 9.777 1.00 91.81 87 ARG A CA 1
ATOM 687 C C . ARG A 1 87 ? -12.342 4.887 9.597 1.00 91.81 87 ARG A C 1
ATOM 689 O O . ARG A 1 87 ? -11.692 4.573 10.591 1.00 91.81 87 ARG A O 1
ATOM 696 N N . MET A 1 88 ? -11.941 4.586 8.361 1.00 92.06 88 MET A N 1
ATOM 697 C CA . MET A 1 88 ? -10.693 3.859 8.093 1.00 92.06 88 MET A CA 1
ATOM 698 C C . MET A 1 88 ? -9.488 4.590 8.681 1.00 92.06 88 MET A C 1
ATOM 700 O O . MET A 1 88 ? -8.650 3.977 9.337 1.00 92.06 88 MET A O 1
ATOM 704 N N . THR A 1 89 ? -9.431 5.911 8.512 1.00 92.94 89 THR A N 1
ATOM 705 C CA . THR A 1 89 ? -8.362 6.744 9.074 1.00 92.94 89 THR A CA 1
ATOM 706 C C . THR A 1 89 ? -8.304 6.627 10.600 1.00 92.94 89 THR A C 1
ATOM 708 O O . THR A 1 89 ? -7.229 6.395 11.154 1.00 92.94 89 THR A O 1
ATOM 711 N N . ARG A 1 90 ? -9.451 6.714 11.287 1.00 93.56 90 ARG A N 1
ATOM 712 C CA . ARG A 1 90 ? -9.542 6.556 12.751 1.00 93.56 90 ARG A CA 1
ATOM 713 C C . ARG A 1 90 ? -9.120 5.164 13.214 1.00 93.56 90 ARG A C 1
ATOM 715 O O . ARG A 1 90 ? -8.413 5.044 14.211 1.00 93.56 90 ARG A O 1
ATOM 722 N N . ILE A 1 91 ? -9.508 4.123 12.480 1.00 95.12 91 ILE A N 1
ATOM 723 C CA . ILE A 1 91 ? -9.134 2.740 12.791 1.00 95.12 91 ILE A CA 1
ATOM 724 C C . ILE A 1 91 ? -7.618 2.548 12.660 1.00 95.12 91 ILE A C 1
ATOM 726 O O . ILE A 1 91 ? -6.995 2.017 13.576 1.00 95.12 91 ILE A O 1
ATOM 730 N N . I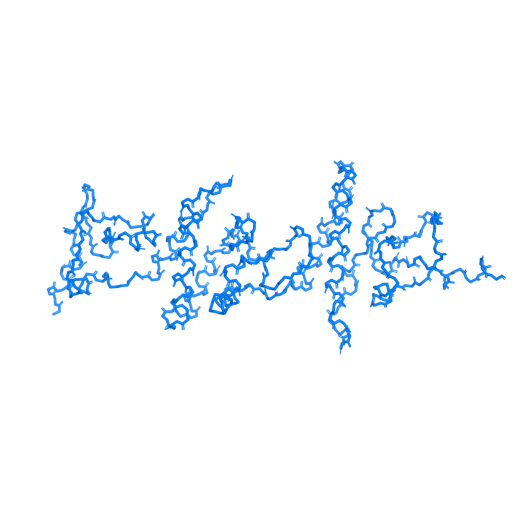LE A 1 92 ? -6.999 3.036 11.579 1.00 95.81 92 ILE A N 1
ATOM 731 C CA . ILE A 1 92 ? -5.538 2.976 11.390 1.00 95.81 92 ILE A CA 1
ATOM 732 C C . ILE A 1 92 ? -4.811 3.743 12.502 1.00 95.81 92 ILE A C 1
ATOM 734 O O . ILE A 1 92 ? -3.804 3.259 13.023 1.00 95.81 92 ILE A O 1
ATOM 738 N N . GLN A 1 93 ? -5.316 4.917 12.893 1.00 95.88 93 GLN A N 1
ATOM 739 C CA . GLN A 1 93 ? -4.757 5.700 14.001 1.00 95.88 93 GLN A CA 1
ATOM 740 C C . GLN A 1 93 ? -4.810 4.929 15.325 1.00 95.88 93 GLN A C 1
ATOM 742 O O . GLN A 1 93 ? -3.808 4.874 16.039 1.00 95.88 93 GLN A O 1
ATOM 747 N N . GLU A 1 94 ? -5.937 4.288 15.637 1.00 95.88 94 GLU A N 1
ATOM 748 C CA . GLU A 1 94 ? -6.079 3.486 16.855 1.00 95.88 94 GLU A CA 1
ATOM 749 C C . GLU A 1 94 ? -5.187 2.232 16.826 1.00 95.88 94 GLU A C 1
ATOM 751 O O . GLU A 1 94 ? -4.528 1.914 17.817 1.00 95.88 94 GLU A O 1
ATOM 756 N N . LEU A 1 95 ? -5.092 1.541 15.686 1.00 96.38 95 LEU A N 1
ATOM 757 C CA . LEU A 1 95 ? -4.193 0.395 15.510 1.00 96.38 95 LEU A CA 1
ATOM 758 C C . LEU A 1 95 ? -2.723 0.798 15.671 1.00 96.38 95 LEU A C 1
ATOM 760 O O . LEU A 1 95 ? -1.978 0.136 16.395 1.00 96.38 95 LEU A O 1
ATOM 764 N N . THR A 1 96 ? -2.331 1.924 15.073 1.00 97.00 96 THR A N 1
ATOM 765 C CA . THR A 1 96 ? -0.995 2.516 15.225 1.00 97.00 96 THR A CA 1
ATOM 766 C C . THR A 1 96 ? -0.704 2.826 16.690 1.00 97.00 96 THR A C 1
ATOM 768 O O . THR A 1 96 ? 0.348 2.459 17.212 1.00 97.00 96 THR A O 1
ATOM 771 N N . HIS A 1 97 ? -1.649 3.464 17.381 1.00 96.38 97 HIS A N 1
ATOM 772 C CA . HIS A 1 97 ? -1.524 3.805 18.793 1.00 96.38 97 HIS A CA 1
ATOM 773 C C . HIS A 1 97 ? -1.383 2.557 19.681 1.00 96.38 97 HIS A C 1
ATOM 775 O O . HIS A 1 97 ? -0.570 2.539 20.609 1.00 96.38 97 HIS A O 1
ATOM 781 N N . ARG A 1 98 ? -2.126 1.480 19.403 1.00 95.81 98 ARG A N 1
ATOM 782 C CA . ARG A 1 98 ? -2.002 0.209 20.137 1.00 95.81 98 ARG A CA 1
ATOM 783 C C . ARG A 1 98 ? -0.692 -0.505 19.866 1.00 95.81 98 ARG A C 1
ATOM 785 O O . ARG A 1 98 ? -0.103 -1.039 20.805 1.00 95.81 98 ARG A O 1
ATOM 792 N N . PHE A 1 99 ? -0.253 -0.511 18.612 1.00 96.31 99 PHE A N 1
ATOM 793 C CA . PHE A 1 99 ? 1.032 -1.066 18.213 1.00 96.31 99 PHE A CA 1
ATOM 794 C C . PHE A 1 99 ? 2.183 -0.366 18.942 1.00 96.31 99 PHE A C 1
ATOM 796 O O . PHE A 1 99 ? 2.985 -1.024 19.601 1.00 96.31 99 PHE A O 1
ATOM 803 N N . ASP A 1 100 ? 2.202 0.967 18.919 1.00 96.62 100 ASP A N 1
ATOM 804 C CA . ASP A 1 100 ? 3.248 1.769 19.558 1.00 96.62 100 ASP A CA 1
ATOM 805 C C . ASP A 1 100 ? 3.310 1.556 21.081 1.00 96.62 100 ASP A C 1
ATOM 807 O O . ASP A 1 100 ? 4.383 1.425 21.668 1.00 96.62 100 ASP A O 1
ATOM 811 N N . ASN A 1 101 ? 2.145 1.410 21.718 1.00 96.44 101 ASN A N 1
ATOM 812 C CA . ASN A 1 101 ? 2.028 1.140 23.151 1.00 96.44 101 ASN A CA 1
ATOM 813 C C . ASN A 1 101 ? 2.170 -0.343 23.535 1.00 96.44 101 ASN A C 1
ATOM 815 O O . ASN A 1 101 ? 1.872 -0.699 24.678 1.00 96.44 101 ASN A O 1
ATOM 819 N N . LYS A 1 102 ? 2.577 -1.225 22.611 1.00 95.38 102 LYS A N 1
ATOM 820 C CA . LYS A 1 102 ? 2.724 -2.676 22.849 1.00 95.38 102 LYS A CA 1
ATOM 821 C C . LYS A 1 102 ? 1.440 -3.356 23.353 1.00 95.38 102 LYS A C 1
ATOM 823 O O . LYS A 1 102 ? 1.492 -4.350 24.071 1.00 95.38 102 LYS A O 1
ATOM 828 N N . LYS A 1 103 ? 0.276 -2.813 22.984 1.00 94.88 103 LYS A N 1
ATOM 829 C CA . LYS A 1 103 ? -1.054 -3.395 23.243 1.00 94.88 103 LYS A CA 1
ATOM 830 C C . LYS A 1 103 ? -1.542 -4.288 22.098 1.00 94.88 103 LYS A C 1
ATOM 832 O O . LYS A 1 103 ? -2.638 -4.828 22.181 1.00 94.88 103 LYS A O 1
ATOM 837 N N . CYS A 1 104 ? -0.750 -4.394 21.036 1.00 94.12 104 CYS A N 1
ATOM 838 C CA . CYS A 1 104 ? -0.958 -5.277 19.899 1.00 94.12 104 CYS A CA 1
ATOM 839 C C . CYS A 1 104 ? 0.212 -6.263 19.861 1.00 94.12 104 CYS A C 1
ATOM 841 O O . CYS A 1 104 ? 1.370 -5.837 19.912 1.00 94.12 104 CYS A O 1
ATOM 843 N N . THR A 1 105 ? -0.074 -7.561 19.825 1.00 93.31 105 THR A N 1
ATOM 844 C CA . THR A 1 105 ? 0.959 -8.593 19.691 1.00 93.31 105 THR A CA 1
ATOM 845 C C . THR A 1 105 ? 1.381 -8.750 18.230 1.00 93.31 105 THR A C 1
ATOM 847 O O . THR A 1 105 ? 0.684 -8.330 17.309 1.00 93.31 105 THR A O 1
ATOM 850 N N . GLU A 1 106 ? 2.519 -9.395 17.979 1.00 91.75 106 GLU A N 1
ATOM 851 C CA . GLU A 1 106 ? 2.927 -9.720 16.606 1.00 91.75 106 GLU A CA 1
ATOM 852 C C . GLU A 1 106 ? 1.914 -10.649 15.910 1.00 91.75 106 GLU A C 1
ATOM 854 O O . GLU A 1 106 ? 1.657 -10.516 14.716 1.00 91.75 106 GLU A O 1
ATOM 859 N N . ASN A 1 107 ? 1.282 -11.555 16.666 1.00 94.81 107 ASN A N 1
ATOM 860 C CA . ASN A 1 107 ? 0.232 -12.429 16.144 1.00 94.81 107 ASN A CA 1
ATOM 861 C C . ASN A 1 107 ? -1.019 -11.641 15.738 1.00 94.81 107 ASN A C 1
ATOM 863 O O . ASN A 1 107 ? -1.623 -11.966 14.718 1.00 94.81 107 ASN A O 1
ATOM 867 N N . ASP A 1 108 ? -1.374 -10.595 16.487 1.00 96.00 108 ASP A N 1
ATOM 868 C CA . ASP A 1 108 ? -2.487 -9.704 16.146 1.00 96.00 108 ASP A CA 1
ATOM 869 C C . ASP A 1 108 ? -2.219 -8.978 14.819 1.00 96.00 108 ASP A C 1
ATOM 871 O O . ASP A 1 108 ? -3.073 -8.966 13.933 1.00 96.00 108 ASP A O 1
ATOM 875 N N . LEU A 1 109 ? -1.006 -8.440 14.635 1.00 95.44 109 LEU A N 1
ATOM 876 C CA . LEU A 1 109 ? -0.606 -7.801 13.374 1.00 95.44 109 LEU A CA 1
ATOM 877 C C . LEU A 1 109 ? -0.591 -8.789 12.210 1.00 95.44 109 LEU A C 1
ATOM 879 O O . LEU A 1 109 ? -1.075 -8.459 11.133 1.00 95.44 109 LEU A O 1
ATOM 883 N N . ARG A 1 110 ? -0.075 -10.006 12.419 1.00 95.69 110 ARG A N 1
ATOM 884 C CA . ARG A 1 110 ? -0.055 -11.047 11.384 1.00 95.69 110 ARG A CA 1
ATOM 885 C C . ARG A 1 110 ? -1.471 -11.461 10.981 1.00 95.69 110 ARG A C 1
ATOM 887 O O . ARG A 1 110 ? -1.754 -11.558 9.792 1.00 95.69 110 ARG A O 1
ATOM 894 N N . SER A 1 111 ? -2.361 -11.646 11.959 1.00 96.94 111 SER A N 1
ATOM 895 C CA . SER A 1 111 ? -3.791 -11.910 11.736 1.00 96.94 111 SER A CA 1
ATOM 896 C C . SER A 1 111 ? -4.445 -10.784 10.937 1.00 96.94 111 SER A C 1
ATOM 898 O O . SER A 1 111 ? -5.170 -11.037 9.973 1.00 96.94 111 SER A O 1
ATOM 900 N N . LEU A 1 112 ? -4.159 -9.531 11.298 1.00 96.94 112 LEU A N 1
ATOM 901 C CA . LEU A 1 112 ? -4.687 -8.372 10.592 1.00 96.94 112 LEU A CA 1
ATOM 902 C C . LEU A 1 112 ? -4.158 -8.291 9.156 1.00 96.94 112 LEU A C 1
ATOM 904 O O . LEU A 1 112 ? -4.954 -8.132 8.236 1.00 96.94 112 LEU A O 1
ATOM 908 N N . ALA A 1 113 ? -2.848 -8.439 8.955 1.00 96.25 113 ALA A N 1
ATOM 909 C CA . ALA A 1 113 ? -2.224 -8.427 7.635 1.00 96.25 113 ALA A CA 1
ATOM 910 C C . ALA A 1 113 ? -2.820 -9.515 6.733 1.00 96.25 113 ALA A C 1
ATOM 912 O O . ALA A 1 113 ? -3.203 -9.226 5.604 1.00 96.25 113 ALA A O 1
ATOM 913 N N . GLN A 1 114 ? -3.005 -10.728 7.261 1.00 96.00 114 GLN A N 1
ATOM 914 C CA . GLN A 1 114 ? -3.650 -11.823 6.541 1.00 96.00 114 GLN A CA 1
ATOM 915 C C . GLN A 1 114 ? -5.114 -11.513 6.192 1.00 96.00 114 GLN A C 1
ATOM 917 O O . GLN A 1 114 ? -5.564 -11.805 5.089 1.00 96.00 114 GLN A O 1
ATOM 922 N N . ALA A 1 115 ? -5.878 -10.908 7.104 1.00 95.50 115 ALA A N 1
ATOM 923 C CA . ALA A 1 115 ? -7.285 -10.589 6.849 1.00 95.50 115 ALA A CA 1
ATOM 924 C C . ALA A 1 115 ? -7.479 -9.445 5.833 1.00 95.50 115 ALA A C 1
ATOM 926 O O . ALA A 1 115 ? -8.544 -9.331 5.206 1.00 95.50 115 ALA A O 1
ATOM 927 N N . LEU A 1 116 ? -6.462 -8.593 5.702 1.00 95.19 116 LEU A N 1
ATOM 928 C CA . LEU A 1 116 ? -6.389 -7.473 4.771 1.00 95.19 116 LEU A CA 1
ATOM 929 C C . LEU A 1 116 ? -5.688 -7.825 3.450 1.00 95.19 116 LEU A C 1
ATOM 931 O O . LEU A 1 116 ? -5.620 -6.972 2.562 1.00 95.19 116 LEU A O 1
ATOM 935 N N . ASP A 1 117 ? -5.177 -9.048 3.306 1.00 93.00 117 ASP A N 1
ATOM 936 C CA . ASP A 1 117 ? -4.463 -9.469 2.106 1.00 93.00 117 ASP A CA 1
ATOM 937 C C . ASP A 1 117 ? -5.347 -9.359 0.854 1.00 93.00 117 ASP A C 1
ATOM 939 O O . ASP A 1 117 ? -6.559 -9.596 0.891 1.00 93.00 117 ASP A O 1
ATOM 943 N N . GLY A 1 118 ? -4.747 -8.903 -0.245 1.00 89.44 118 GLY A N 1
ATOM 944 C CA . GLY A 1 118 ? -5.444 -8.597 -1.498 1.00 89.44 118 GLY A CA 1
ATOM 945 C C . GLY A 1 118 ? -6.422 -7.411 -1.450 1.00 89.44 118 GLY A C 1
ATOM 946 O O . GLY A 1 118 ? -6.982 -7.055 -2.486 1.00 89.44 118 GLY A O 1
ATOM 947 N N . LYS A 1 119 ? -6.633 -6.759 -0.297 1.00 92.75 119 LYS A N 1
ATOM 948 C CA . LYS A 1 119 ? -7.583 -5.641 -0.164 1.00 92.75 119 LYS A CA 1
ATOM 949 C C . LYS A 1 119 ? -6.898 -4.288 -0.276 1.00 92.75 119 LYS A C 1
ATOM 951 O O . LYS A 1 119 ? -5.743 -4.114 0.108 1.00 92.75 119 LYS A O 1
ATOM 956 N N . ALA A 1 120 ? -7.644 -3.309 -0.777 1.00 92.75 120 ALA A N 1
ATOM 957 C CA . ALA A 1 120 ? -7.218 -1.922 -0.837 1.00 92.75 120 ALA A CA 1
ATOM 958 C C . ALA A 1 120 ? -7.524 -1.217 0.492 1.00 92.75 120 ALA A C 1
ATOM 960 O O . ALA A 1 120 ? -8.639 -0.753 0.713 1.00 92.75 120 ALA A O 1
ATOM 961 N N . TRP A 1 121 ? -6.545 -1.181 1.396 1.00 94.81 121 TRP A N 1
ATOM 962 C CA . TRP A 1 121 ? -6.713 -0.644 2.752 1.00 94.81 121 TRP A CA 1
ATOM 963 C C . TRP A 1 121 ? -5.695 0.430 3.122 1.00 94.81 121 TRP A C 1
ATOM 965 O O . TRP A 1 121 ? -5.880 1.120 4.125 1.00 94.81 121 TRP A O 1
ATOM 975 N N . VAL A 1 122 ? -4.632 0.589 2.334 1.00 95.56 122 VAL A N 1
ATOM 976 C CA . VAL A 1 122 ? -3.550 1.522 2.635 1.00 95.56 122 VAL A CA 1
ATOM 977 C C . VAL A 1 122 ? -3.923 2.905 2.097 1.00 95.56 122 VAL A C 1
ATOM 979 O O . VAL A 1 122 ? -4.088 3.043 0.885 1.00 95.56 122 VAL A O 1
ATOM 982 N N . PRO A 1 123 ? -4.067 3.930 2.955 1.00 94.62 123 PRO A N 1
ATOM 983 C CA . PRO A 1 123 ? -4.400 5.279 2.516 1.00 94.62 123 PRO A CA 1
ATOM 984 C C . PRO A 1 123 ? -3.213 5.897 1.781 1.00 94.62 123 PRO A C 1
ATOM 986 O O . PRO A 1 123 ? -2.090 5.883 2.290 1.00 94.62 123 PRO A O 1
ATOM 989 N N . VAL A 1 124 ? -3.465 6.494 0.623 1.00 93.94 124 VAL A N 1
ATOM 990 C CA . VAL A 1 124 ? -2.452 7.186 -0.186 1.00 93.94 124 VAL A CA 1
ATOM 991 C C . VAL A 1 124 ? -2.819 8.663 -0.381 1.00 93.94 124 VAL A C 1
ATOM 993 O O . VAL A 1 124 ? -3.893 9.114 0.019 1.00 93.94 124 VAL A O 1
ATOM 996 N N . SER A 1 125 ? -1.874 9.464 -0.873 1.00 86.12 125 SER A N 1
ATOM 997 C CA . SER A 1 125 ? -1.953 10.937 -0.830 1.00 86.12 125 SER A CA 1
ATOM 998 C C . SER A 1 125 ? -3.067 11.570 -1.677 1.00 86.12 125 SER A C 1
ATOM 1000 O O . SER A 1 125 ? -3.443 12.709 -1.419 1.00 86.12 125 SER A O 1
ATOM 1002 N N . ASP A 1 126 ? -3.606 10.855 -2.658 1.00 82.81 126 ASP A N 1
ATOM 1003 C CA . ASP A 1 126 ? -4.719 11.278 -3.527 1.00 82.81 126 ASP A CA 1
ATOM 1004 C C . ASP A 1 126 ? -6.111 11.051 -2.905 1.00 82.81 126 ASP A C 1
ATOM 1006 O O . ASP A 1 126 ? -7.130 11.337 -3.534 1.00 82.81 126 ASP A O 1
ATOM 1010 N N . GLY A 1 127 ? -6.170 10.574 -1.658 1.00 81.69 127 GLY A N 1
ATOM 1011 C CA . GLY A 1 127 ? -7.424 10.377 -0.938 1.00 81.69 127 GLY A CA 1
ATOM 1012 C C . GLY A 1 127 ? -8.144 9.076 -1.280 1.00 81.69 127 GLY A C 1
ATOM 1013 O O . GLY A 1 127 ? -9.310 8.933 -0.924 1.00 81.69 127 GLY A O 1
ATOM 1014 N N . HIS A 1 128 ? -7.481 8.114 -1.925 1.00 87.75 128 HIS A N 1
ATOM 1015 C CA . HIS A 1 128 ? -8.002 6.755 -2.045 1.00 87.75 128 HIS A CA 1
ATOM 1016 C C . HIS A 1 128 ? -7.169 5.734 -1.263 1.00 87.75 128 HIS A C 1
ATOM 1018 O O . HIS A 1 128 ? -6.196 6.052 -0.575 1.00 87.75 128 HIS A O 1
ATOM 1024 N N . TYR A 1 129 ? -7.588 4.474 -1.354 1.00 91.31 129 TYR A N 1
ATOM 1025 C CA . TYR A 1 129 ? -6.955 3.349 -0.684 1.00 91.31 129 TYR A CA 1
ATOM 1026 C C . TYR A 1 129 ? -6.427 2.382 -1.729 1.00 91.31 129 TYR A C 1
ATOM 1028 O O . TYR A 1 129 ? -7.105 2.106 -2.717 1.00 91.31 129 TYR A O 1
ATOM 1036 N N . LEU A 1 130 ? -5.225 1.863 -1.505 1.00 92.88 130 LEU A N 1
ATOM 1037 C CA . LEU A 1 130 ? -4.584 0.900 -2.389 1.00 92.88 130 LEU A CA 1
ATOM 1038 C C . LEU A 1 130 ? -4.169 -0.356 -1.639 1.00 92.88 130 LEU A C 1
ATOM 1040 O O . LEU A 1 130 ? -4.165 -0.425 -0.407 1.00 92.88 130 LEU A O 1
ATOM 1044 N N . SER A 1 131 ? -3.877 -1.389 -2.420 1.00 93.31 131 SER A N 1
ATOM 1045 C CA . SER A 1 131 ? -3.354 -2.635 -1.886 1.00 93.31 131 SER A CA 1
ATOM 1046 C C . SER A 1 131 ? -1.892 -2.466 -1.458 1.00 93.31 131 SER A C 1
ATOM 1048 O O . SER A 1 131 ? -1.154 -1.756 -2.148 1.00 93.31 131 SER A O 1
ATOM 1050 N N . PRO A 1 132 ? -1.449 -3.148 -0.383 1.00 94.62 132 PRO A N 1
ATOM 1051 C CA . PRO A 1 132 ? -0.077 -3.093 0.121 1.00 94.62 132 PRO A CA 1
ATOM 1052 C C . PRO A 1 132 ? 1.023 -3.157 -0.940 1.00 94.62 132 PRO A C 1
ATOM 1054 O O . PRO A 1 132 ? 1.968 -2.375 -0.889 1.00 94.62 132 PRO A O 1
ATOM 1057 N N . HIS A 1 133 ? 0.873 -4.036 -1.936 1.00 92.75 133 HIS A N 1
ATOM 1058 C CA . HIS A 1 133 ? 1.882 -4.275 -2.972 1.00 92.75 133 HIS A CA 1
ATOM 1059 C C . HIS A 1 133 ? 2.126 -3.076 -3.905 1.00 92.75 133 HIS A C 1
ATOM 1061 O O . HIS A 1 133 ? 3.171 -3.011 -4.543 1.00 92.75 133 HIS A O 1
ATOM 1067 N N . ARG A 1 134 ? 1.194 -2.113 -3.972 1.00 93.62 134 ARG A N 1
ATOM 1068 C CA . ARG A 1 134 ? 1.334 -0.870 -4.758 1.00 93.62 134 ARG A CA 1
ATOM 1069 C C . ARG A 1 134 ? 1.675 0.342 -3.903 1.00 93.62 134 ARG A C 1
ATOM 1071 O O . ARG A 1 134 ? 1.593 1.472 -4.383 1.00 93.62 134 ARG A O 1
ATOM 1078 N N . THR A 1 135 ? 2.004 0.132 -2.633 1.00 95.81 135 THR A N 1
ATOM 1079 C CA . THR A 1 135 ? 2.237 1.224 -1.689 1.00 95.81 135 THR A CA 1
ATOM 1080 C C . THR A 1 135 ? 3.626 1.182 -1.087 1.00 95.81 135 THR A C 1
ATOM 1082 O O . THR A 1 135 ? 4.167 0.113 -0.824 1.00 95.81 135 THR A O 1
ATOM 1085 N N . ILE A 1 136 ? 4.195 2.366 -0.874 1.00 96.88 136 ILE A N 1
ATOM 1086 C CA . ILE A 1 136 ? 5.548 2.557 -0.345 1.00 96.88 136 ILE A CA 1
ATOM 1087 C C . ILE A 1 136 ? 5.567 3.674 0.697 1.00 96.88 136 ILE A C 1
ATOM 1089 O O . ILE A 1 136 ? 4.759 4.603 0.643 1.00 96.88 136 ILE A O 1
ATOM 1093 N N . LEU A 1 137 ? 6.484 3.607 1.664 1.00 96.75 137 LEU A N 1
ATOM 1094 C CA . LEU A 1 137 ? 6.585 4.639 2.707 1.00 96.75 137 LEU A CA 1
ATOM 1095 C C . LEU A 1 137 ? 7.363 5.869 2.236 1.00 96.75 137 LEU A C 1
ATOM 1097 O O . LEU A 1 137 ? 7.005 7.002 2.567 1.00 96.75 137 LEU A O 1
ATOM 1101 N N . GLN A 1 138 ? 8.425 5.666 1.458 1.00 94.88 138 GLN A N 1
ATOM 1102 C CA . GLN A 1 138 ? 9.237 6.753 0.929 1.00 94.88 138 GLN A CA 1
ATOM 1103 C C . GLN A 1 138 ? 8.764 7.141 -0.462 1.00 94.88 138 GLN A C 1
ATOM 1105 O O . GLN A 1 138 ? 8.421 6.294 -1.279 1.00 94.88 138 GLN A O 1
ATOM 1110 N N . HIS A 1 139 ? 8.800 8.437 -0.755 1.00 90.62 139 HIS A N 1
ATOM 1111 C CA . HIS A 1 139 ? 8.488 8.918 -2.089 1.00 90.62 139 HIS A CA 1
ATOM 1112 C C . HIS A 1 139 ? 9.484 8.364 -3.124 1.00 90.62 139 HIS A C 1
ATOM 1114 O O . HIS A 1 139 ? 10.709 8.483 -2.969 1.00 90.62 139 HIS A O 1
ATOM 1120 N N . ALA A 1 140 ? 8.941 7.797 -4.197 1.00 89.88 140 ALA A N 1
ATOM 1121 C CA . ALA A 1 140 ? 9.660 7.421 -5.401 1.00 89.88 140 ALA A CA 1
ATOM 1122 C C . ALA A 1 140 ? 8.859 7.928 -6.605 1.00 89.88 140 ALA A C 1
ATOM 1124 O O . ALA A 1 140 ? 7.641 7.756 -6.656 1.00 89.88 140 ALA A O 1
ATOM 1125 N N . ASP A 1 141 ? 9.531 8.576 -7.556 1.00 90.44 141 ASP A N 1
ATOM 1126 C CA . ASP A 1 141 ? 8.886 9.043 -8.783 1.00 90.44 141 ASP A CA 1
ATOM 1127 C C . ASP A 1 141 ? 8.711 7.857 -9.736 1.00 90.44 141 ASP A C 1
ATOM 1129 O O . ASP A 1 141 ? 9.545 7.638 -10.604 1.00 90.44 141 ASP A O 1
ATOM 1133 N N . LEU A 1 142 ? 7.657 7.065 -9.525 1.00 90.62 142 LEU A N 1
ATOM 1134 C CA . LEU A 1 142 ? 7.366 5.813 -10.242 1.00 90.62 142 LEU A CA 1
ATOM 1135 C C . LEU A 1 142 ? 6.063 5.874 -11.051 1.00 90.62 142 LEU A C 1
ATOM 1137 O O . LEU A 1 142 ? 5.457 4.850 -11.365 1.00 90.62 142 LEU A O 1
ATOM 1141 N N . GLY A 1 143 ? 5.609 7.086 -11.377 1.00 87.75 143 GLY A N 1
ATOM 1142 C CA . GLY A 1 143 ? 4.346 7.287 -12.085 1.00 87.75 143 GLY A CA 1
ATOM 1143 C C . GLY A 1 143 ? 3.145 6.798 -11.272 1.00 87.75 143 GLY A C 1
ATOM 1144 O O . GLY A 1 143 ? 3.076 7.024 -10.069 1.00 87.75 143 GLY A O 1
ATOM 1145 N N . SER A 1 144 ? 2.189 6.151 -11.940 1.00 88.12 144 SER A N 1
ATOM 1146 C CA . SER A 1 144 ? 0.930 5.680 -11.341 1.00 88.12 144 SER A CA 1
ATOM 1147 C C . SER A 1 144 ? 0.977 4.231 -10.839 1.00 88.12 144 SER A C 1
ATOM 1149 O O . SER A 1 144 ? -0.064 3.664 -10.518 1.00 88.12 144 SER A O 1
ATOM 1151 N N . CYS A 1 145 ? 2.141 3.583 -10.832 1.00 91.38 145 CYS A N 1
ATOM 1152 C CA . CYS A 1 145 ? 2.244 2.165 -10.465 1.00 91.38 145 CYS A CA 1
ATOM 1153 C C . CYS A 1 145 ? 2.389 1.982 -8.953 1.00 91.38 145 CYS A C 1
ATOM 1155 O O . CYS A 1 145 ? 1.730 1.133 -8.352 1.00 91.38 145 CYS A O 1
ATOM 1157 N N . PHE A 1 146 ? 3.196 2.841 -8.330 1.00 93.88 146 PHE A N 1
ATOM 1158 C CA . PHE A 1 146 ? 3.462 2.829 -6.897 1.00 93.88 146 PHE A CA 1
ATOM 1159 C C . PHE A 1 146 ? 3.083 4.169 -6.290 1.00 93.88 146 PHE A C 1
ATOM 1161 O O . PHE A 1 146 ? 3.445 5.222 -6.808 1.00 93.88 146 PHE A O 1
ATOM 1168 N N . HIS A 1 147 ? 2.381 4.121 -5.166 1.00 94.88 147 HIS A N 1
ATOM 1169 C CA . HIS A 1 147 ? 1.900 5.311 -4.486 1.00 94.88 147 HIS A CA 1
ATOM 1170 C C . HIS A 1 147 ? 2.482 5.387 -3.088 1.00 94.88 147 HIS A C 1
ATOM 1172 O O . HIS A 1 147 ? 2.592 4.393 -2.367 1.00 94.88 147 HIS A O 1
ATOM 1178 N N . GLN A 1 148 ? 2.837 6.599 -2.683 1.00 95.62 148 GLN A N 1
ATOM 1179 C CA . GLN A 1 148 ? 3.261 6.822 -1.318 1.00 95.62 148 GLN A CA 1
ATOM 1180 C C . GLN A 1 148 ? 2.056 6.722 -0.380 1.00 95.62 148 GLN A C 1
ATOM 1182 O O . GLN A 1 148 ? 0.998 7.297 -0.662 1.00 95.62 148 GLN A O 1
ATOM 1187 N N . VAL A 1 149 ? 2.236 6.043 0.755 1.00 96.88 149 VAL A N 1
ATOM 1188 C CA . VAL A 1 149 ? 1.303 6.142 1.884 1.00 96.88 149 VAL A CA 1
ATOM 1189 C C . VAL A 1 149 ? 1.055 7.621 2.192 1.00 96.88 149 VAL A C 1
ATOM 1191 O O . VAL A 1 149 ? 1.973 8.440 2.117 1.00 96.88 149 VAL A O 1
ATOM 1194 N N . SER A 1 150 ? -0.191 7.970 2.513 1.00 95.81 150 SER A N 1
ATOM 1195 C CA . SER A 1 150 ? -0.605 9.355 2.732 1.00 95.81 150 SER A CA 1
ATOM 1196 C C . SER A 1 150 ? 0.353 10.080 3.678 1.00 95.81 150 SER A C 1
ATOM 1198 O O . SER A 1 150 ? 0.729 9.562 4.737 1.00 95.81 150 SER A O 1
ATOM 1200 N N . HIS A 1 151 ? 0.730 11.304 3.301 1.00 94.81 151 HIS A N 1
ATOM 1201 C CA . HIS A 1 151 ? 1.704 12.115 4.031 1.00 94.81 151 HIS A CA 1
ATOM 1202 C C . HIS A 1 151 ? 1.351 12.274 5.519 1.00 94.81 151 HIS A C 1
ATOM 1204 O O . HIS A 1 151 ? 2.243 12.289 6.364 1.00 94.81 151 HIS A O 1
ATOM 1210 N N . ALA A 1 152 ? 0.057 12.330 5.857 1.00 94.00 152 ALA A N 1
ATOM 1211 C CA . ALA A 1 152 ? -0.410 12.420 7.241 1.00 94.00 152 ALA A CA 1
ATOM 1212 C C . ALA A 1 152 ? 0.070 11.248 8.116 1.00 94.00 152 ALA A C 1
ATOM 1214 O O . ALA A 1 152 ? 0.323 11.431 9.304 1.00 94.00 152 ALA A O 1
ATOM 1215 N N . PHE A 1 153 ? 0.224 10.059 7.530 1.00 96.00 153 PHE A N 1
ATOM 1216 C CA . PHE A 1 153 ? 0.739 8.882 8.218 1.00 96.00 153 PHE A CA 1
ATOM 1217 C C . PHE A 1 153 ? 2.257 8.759 8.112 1.00 96.00 153 PHE A C 1
ATOM 1219 O O . PHE A 1 153 ? 2.904 8.423 9.096 1.00 96.00 153 PHE A O 1
ATOM 1226 N N . VAL A 1 154 ? 2.848 9.051 6.951 1.00 95.00 154 VAL A N 1
ATOM 1227 C CA . VAL A 1 154 ? 4.310 8.962 6.779 1.00 95.00 154 VAL A CA 1
ATOM 1228 C C . VAL A 1 154 ? 5.047 9.956 7.683 1.00 95.00 154 VAL A C 1
ATOM 1230 O O . VAL A 1 154 ? 6.124 9.643 8.187 1.00 95.00 154 VAL A O 1
ATOM 1233 N N . ALA A 1 155 ? 4.454 11.126 7.938 1.00 95.88 155 ALA A N 1
ATOM 1234 C CA . ALA A 1 155 ? 5.017 12.133 8.831 1.00 95.88 155 ALA A CA 1
ATOM 1235 C C . ALA A 1 155 ? 5.020 11.720 10.319 1.00 95.88 155 ALA A C 1
ATOM 1237 O O . ALA A 1 155 ? 5.801 12.281 11.086 1.00 95.88 155 ALA A O 1
ATOM 1238 N N . ASP A 1 156 ? 4.191 10.753 10.743 1.00 97.19 156 ASP A N 1
ATOM 1239 C CA . ASP A 1 156 ? 4.224 10.197 12.104 1.00 97.19 156 ASP A CA 1
ATOM 1240 C C . ASP A 1 156 ? 5.132 8.949 12.141 1.00 97.19 156 ASP A C 1
ATOM 1242 O O . ASP A 1 156 ? 4.768 7.900 11.594 1.00 97.19 156 ASP A O 1
ATOM 1246 N N . PRO A 1 157 ? 6.285 8.985 12.843 1.00 97.25 157 PRO A N 1
ATOM 1247 C CA . PRO A 1 157 ? 7.188 7.838 12.937 1.00 97.25 157 PRO A CA 1
ATOM 1248 C C . PRO A 1 157 ? 6.522 6.570 13.485 1.00 97.25 157 PRO A C 1
ATOM 1250 O O . PRO A 1 157 ? 6.942 5.460 13.152 1.00 97.25 157 PRO A O 1
ATOM 1253 N N . ARG A 1 158 ? 5.488 6.707 14.325 1.00 97.56 158 ARG A N 1
ATOM 1254 C CA . ARG A 1 158 ? 4.743 5.573 14.890 1.00 97.56 158 ARG A CA 1
ATOM 1255 C C . ARG A 1 158 ? 3.915 4.882 13.815 1.00 97.56 158 ARG A C 1
ATOM 1257 O O . ARG A 1 158 ? 3.954 3.657 13.719 1.00 97.56 158 ARG A O 1
ATOM 1264 N N . ALA A 1 159 ? 3.237 5.661 12.973 1.00 97.50 159 ALA A N 1
ATOM 1265 C CA . ALA A 1 159 ? 2.475 5.141 11.843 1.00 97.50 159 ALA A CA 1
ATOM 1266 C C . ALA A 1 159 ? 3.408 4.515 10.802 1.00 97.50 159 ALA A C 1
ATOM 1268 O O . ALA A 1 159 ? 3.169 3.388 10.379 1.00 97.50 159 ALA A O 1
ATOM 1269 N N . ALA A 1 160 ? 4.529 5.160 10.470 1.00 97.38 160 ALA A N 1
ATOM 1270 C CA . ALA A 1 160 ? 5.524 4.577 9.570 1.00 97.38 160 ALA A CA 1
ATOM 1271 C C . ALA A 1 160 ? 6.060 3.220 10.077 1.00 97.38 160 ALA A C 1
ATOM 1273 O O . ALA A 1 160 ? 6.208 2.278 9.297 1.00 97.38 160 ALA A O 1
ATOM 1274 N N . ARG A 1 161 ? 6.322 3.074 11.388 1.00 97.31 161 ARG A N 1
ATOM 1275 C CA . ARG A 1 161 ? 6.685 1.773 11.985 1.00 97.31 161 ARG A CA 1
ATOM 1276 C C . ARG A 1 161 ? 5.554 0.751 11.891 1.00 97.31 161 ARG A C 1
ATOM 1278 O O . ARG A 1 161 ? 5.834 -0.402 11.577 1.00 97.31 161 ARG A O 1
ATOM 1285 N N . PHE A 1 162 ? 4.314 1.164 12.150 1.00 97.81 162 PHE A N 1
ATOM 1286 C CA . PHE A 1 162 ? 3.139 0.303 12.020 1.00 97.81 162 PHE A CA 1
ATOM 1287 C C . PHE A 1 162 ? 2.983 -0.221 10.586 1.00 97.81 162 PHE A C 1
ATOM 1289 O O . PHE A 1 162 ? 2.910 -1.429 10.392 1.00 97.81 162 PHE A O 1
ATOM 1296 N N . PHE A 1 163 ? 3.025 0.649 9.572 1.00 97.81 163 PHE A N 1
ATOM 1297 C CA . PHE A 1 163 ? 2.923 0.226 8.173 1.00 97.81 163 PHE A CA 1
ATOM 1298 C C . PHE A 1 163 ? 4.071 -0.701 7.757 1.00 97.81 163 PHE A C 1
ATOM 1300 O O . PHE A 1 163 ? 3.826 -1.696 7.079 1.00 97.81 163 PHE A O 1
ATOM 1307 N N . ARG A 1 164 ? 5.301 -0.450 8.227 1.00 97.25 164 ARG A N 1
ATOM 1308 C CA . ARG A 1 164 ? 6.426 -1.369 7.996 1.00 97.25 164 ARG A CA 1
ATOM 1309 C C . ARG A 1 164 ? 6.176 -2.746 8.618 1.00 97.25 164 ARG A C 1
ATOM 1311 O O . ARG A 1 164 ? 6.432 -3.758 7.977 1.00 97.25 164 ARG A O 1
ATOM 1318 N N . ALA A 1 165 ? 5.633 -2.796 9.837 1.00 96.56 165 ALA A N 1
ATOM 1319 C CA . ALA A 1 165 ? 5.250 -4.049 10.493 1.00 96.56 165 ALA A CA 1
ATOM 1320 C C . ALA A 1 165 ? 4.084 -4.767 9.784 1.00 96.56 165 ALA A C 1
ATOM 1322 O O . ALA A 1 165 ? 3.996 -5.989 9.834 1.00 96.56 165 ALA A O 1
ATOM 1323 N N . MET A 1 166 ? 3.227 -4.018 9.086 1.00 97.12 166 MET A N 1
ATOM 1324 C CA . MET A 1 166 ? 2.161 -4.536 8.221 1.00 97.12 166 MET A CA 1
ATOM 1325 C C . MET A 1 166 ? 2.650 -4.957 6.823 1.00 97.12 166 MET A C 1
ATOM 1327 O O . MET A 1 166 ? 1.834 -5.324 5.980 1.00 97.12 166 MET A O 1
ATOM 1331 N N . GLY A 1 167 ? 3.961 -4.908 6.563 1.00 95.81 167 GLY A N 1
ATOM 1332 C CA . GLY A 1 167 ? 4.563 -5.357 5.307 1.00 95.81 167 GLY A CA 1
ATOM 1333 C C . GLY A 1 167 ? 4.655 -4.293 4.212 1.00 95.81 167 GLY A C 1
ATOM 1334 O O . GLY A 1 167 ? 4.990 -4.638 3.084 1.00 95.81 167 GLY A O 1
ATOM 1335 N N . ILE A 1 168 ? 4.391 -3.015 4.512 1.00 97.19 168 ILE A N 1
ATOM 1336 C CA . ILE A 1 168 ? 4.589 -1.931 3.540 1.00 97.19 168 ILE A CA 1
ATOM 1337 C C . ILE A 1 168 ? 6.077 -1.578 3.490 1.00 97.19 168 ILE A C 1
ATOM 1339 O O . ILE A 1 168 ? 6.630 -1.139 4.508 1.00 97.19 168 ILE A O 1
ATOM 1343 N N . PRO A 1 169 ? 6.751 -1.755 2.344 1.00 96.31 169 PRO A N 1
ATOM 1344 C CA . PRO A 1 169 ? 8.174 -1.505 2.263 1.00 96.31 169 PRO A CA 1
ATOM 1345 C C . PRO A 1 169 ? 8.465 -0.002 2.166 1.00 96.31 169 PRO A C 1
ATOM 1347 O O . PRO A 1 169 ? 7.629 0.813 1.767 1.00 96.31 169 PRO A O 1
ATOM 1350 N N . ASP A 1 170 ? 9.692 0.383 2.513 1.00 95.75 170 ASP A N 1
ATOM 1351 C CA . ASP A 1 170 ? 10.139 1.765 2.340 1.00 95.75 170 ASP A CA 1
ATOM 1352 C C . ASP A 1 170 ? 10.180 2.167 0.858 1.00 95.75 170 ASP A C 1
ATOM 1354 O O . ASP A 1 170 ? 9.822 3.292 0.514 1.00 95.75 170 ASP A O 1
ATOM 1358 N N . ARG A 1 171 ? 10.575 1.228 -0.006 1.00 94.56 171 ARG A N 1
ATOM 1359 C CA . ARG A 1 171 ? 10.757 1.343 -1.459 1.00 94.56 171 ARG A CA 1
ATOM 1360 C C . ARG A 1 171 ? 10.260 0.051 -2.125 1.00 94.56 171 ARG A C 1
ATOM 1362 O O . ARG A 1 171 ? 10.245 -0.975 -1.445 1.00 94.56 171 ARG A O 1
ATOM 1369 N N . PRO A 1 172 ? 9.882 0.041 -3.413 1.00 94.19 172 PRO A N 1
ATOM 1370 C CA . PRO A 1 172 ? 9.496 -1.201 -4.079 1.00 94.19 172 PRO A CA 1
ATOM 1371 C C . PRO A 1 172 ? 10.663 -2.193 -4.135 1.00 94.19 172 PRO A C 1
ATOM 1373 O O . PRO A 1 172 ? 11.823 -1.793 -4.237 1.00 94.19 172 PRO A O 1
ATOM 1376 N N . SER A 1 173 ? 10.363 -3.490 -4.094 1.00 92.12 173 SER A N 1
ATOM 1377 C CA . SER A 1 173 ? 11.365 -4.523 -4.365 1.00 92.12 173 SER A CA 1
ATOM 1378 C C . SER A 1 173 ? 11.685 -4.585 -5.861 1.00 92.12 173 SER A C 1
ATOM 1380 O O . SER A 1 173 ? 10.835 -4.257 -6.688 1.00 92.12 173 SER A O 1
ATOM 1382 N N . HIS A 1 174 ? 12.878 -5.070 -6.226 1.00 91.44 174 HIS A N 1
ATOM 1383 C CA . HIS A 1 174 ? 13.214 -5.315 -7.637 1.00 91.44 174 HIS A CA 1
ATOM 1384 C C . HIS A 1 174 ? 12.194 -6.236 -8.312 1.00 91.44 174 HIS A C 1
ATOM 1386 O O . HIS A 1 174 ? 11.771 -5.955 -9.424 1.00 91.44 174 HIS A O 1
ATOM 1392 N N . GLU A 1 175 ? 11.727 -7.272 -7.608 1.00 92.62 175 GLU A N 1
ATOM 1393 C CA . GLU A 1 175 ? 10.692 -8.173 -8.120 1.00 92.62 175 GLU A CA 1
ATOM 1394 C C . GLU A 1 175 ? 9.406 -7.426 -8.497 1.00 92.62 175 GLU A C 1
ATOM 1396 O O . GLU A 1 175 ? 8.872 -7.629 -9.582 1.00 92.62 175 GLU A O 1
ATOM 1401 N N . ALA A 1 176 ? 8.933 -6.519 -7.635 1.00 93.31 176 ALA A N 1
ATOM 1402 C CA . ALA A 1 176 ? 7.741 -5.724 -7.921 1.00 93.31 176 ALA A CA 1
ATOM 1403 C C . ALA A 1 176 ? 7.954 -4.774 -9.111 1.00 93.31 176 ALA A C 1
ATOM 1405 O O . ALA A 1 176 ? 7.034 -4.561 -9.897 1.00 93.31 176 ALA A O 1
ATOM 1406 N N . LEU A 1 177 ? 9.162 -4.221 -9.259 1.00 94.75 177 LEU A N 1
ATOM 1407 C CA . LEU A 1 177 ? 9.520 -3.372 -10.397 1.00 94.75 177 LEU A CA 1
ATOM 1408 C C . LEU A 1 177 ? 9.577 -4.172 -11.707 1.00 94.75 177 LEU A C 1
ATOM 1410 O O . LEU A 1 177 ? 9.086 -3.682 -12.719 1.00 94.75 177 LEU A O 1
ATOM 1414 N N . TYR A 1 178 ? 10.118 -5.395 -11.694 1.00 94.75 178 TYR A N 1
ATOM 1415 C CA . TYR A 1 178 ? 10.151 -6.275 -12.868 1.00 94.75 178 TYR A CA 1
ATOM 1416 C C . TYR A 1 178 ? 8.750 -6.689 -13.307 1.00 94.75 178 TYR A C 1
ATOM 1418 O O . TYR A 1 178 ? 8.424 -6.540 -14.479 1.00 94.75 178 TYR A O 1
ATOM 1426 N N . ILE A 1 179 ? 7.897 -7.105 -12.364 1.00 95.19 179 ILE A N 1
ATOM 1427 C CA . ILE A 1 179 ? 6.493 -7.429 -12.652 1.00 95.19 179 ILE A CA 1
ATOM 1428 C C . ILE A 1 179 ? 5.786 -6.238 -13.313 1.00 95.19 179 ILE A C 1
ATOM 1430 O O . ILE A 1 179 ? 5.049 -6.416 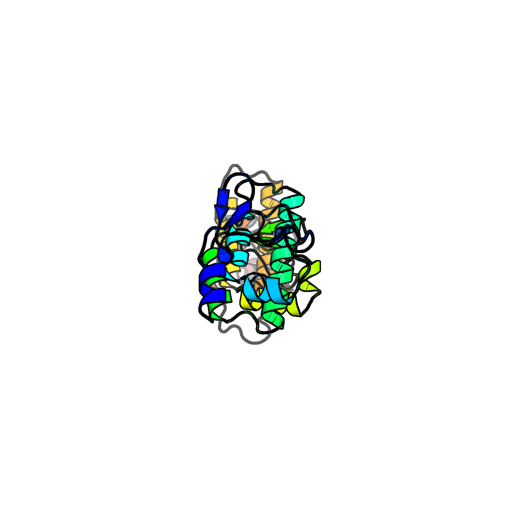-14.277 1.00 95.19 179 ILE A O 1
ATOM 1434 N N . GLU A 1 180 ? 6.027 -5.012 -12.838 1.00 95.94 180 GLU A N 1
ATOM 1435 C CA . GLU A 1 180 ? 5.415 -3.831 -13.449 1.00 95.94 180 GLU A CA 1
ATOM 1436 C C . GLU A 1 180 ? 5.985 -3.526 -14.846 1.00 95.94 180 GLU A C 1
ATOM 1438 O O . GLU A 1 180 ? 5.233 -3.121 -15.730 1.00 95.94 180 GLU A O 1
ATOM 1443 N N . LEU A 1 181 ? 7.286 -3.734 -15.085 1.00 96.38 181 LEU A N 1
ATOM 1444 C CA . LEU A 1 181 ? 7.863 -3.608 -16.431 1.00 96.38 181 LEU A CA 1
ATOM 1445 C C . LEU A 1 181 ? 7.250 -4.621 -17.405 1.00 96.38 181 LEU A C 1
ATOM 1447 O O . LEU A 1 181 ? 6.890 -4.234 -18.519 1.00 96.38 181 LEU A O 1
ATOM 1451 N N . ASP A 1 182 ? 7.079 -5.873 -16.979 1.00 96.69 182 ASP A N 1
ATOM 1452 C CA . ASP A 1 182 ? 6.424 -6.923 -17.766 1.00 96.69 182 ASP A CA 1
ATOM 1453 C C . ASP A 1 182 ? 4.968 -6.534 -18.090 1.00 96.69 182 ASP A C 1
ATOM 1455 O O . ASP A 1 182 ? 4.536 -6.585 -19.247 1.00 96.69 182 ASP A O 1
ATOM 1459 N N . ASP A 1 183 ? 4.227 -6.037 -17.094 1.00 96.25 183 ASP A N 1
ATOM 1460 C CA . ASP A 1 183 ? 2.859 -5.533 -17.253 1.00 96.25 183 ASP A CA 1
ATOM 1461 C C . ASP A 1 183 ? 2.777 -4.354 -18.236 1.00 96.25 183 ASP A C 1
ATOM 1463 O O . ASP A 1 183 ? 1.823 -4.248 -19.016 1.00 96.25 183 ASP A O 1
ATOM 1467 N N . ILE A 1 184 ? 3.745 -3.433 -18.196 1.00 96.56 184 ILE A N 1
ATOM 1468 C CA . ILE A 1 184 ? 3.829 -2.318 -19.146 1.00 96.56 184 ILE A CA 1
ATOM 1469 C C . ILE A 1 184 ? 4.126 -2.846 -20.552 1.00 96.56 184 ILE A C 1
ATOM 1471 O O . ILE A 1 184 ? 3.479 -2.395 -21.499 1.00 96.56 184 ILE A O 1
ATOM 1475 N N . SER A 1 185 ? 5.042 -3.808 -20.697 1.00 96.81 185 SER A N 1
ATOM 1476 C CA . SER A 1 185 ? 5.375 -4.422 -21.989 1.00 96.81 185 SER A CA 1
ATOM 1477 C C . SER A 1 185 ? 4.141 -5.046 -22.629 1.00 96.81 185 SER A C 1
ATOM 1479 O O . SER A 1 185 ? 3.766 -4.683 -23.745 1.00 96.81 185 SER A O 1
ATOM 1481 N N . PHE A 1 186 ? 3.420 -5.871 -21.868 1.00 96.00 186 PHE A N 1
ATOM 1482 C CA . PHE A 1 186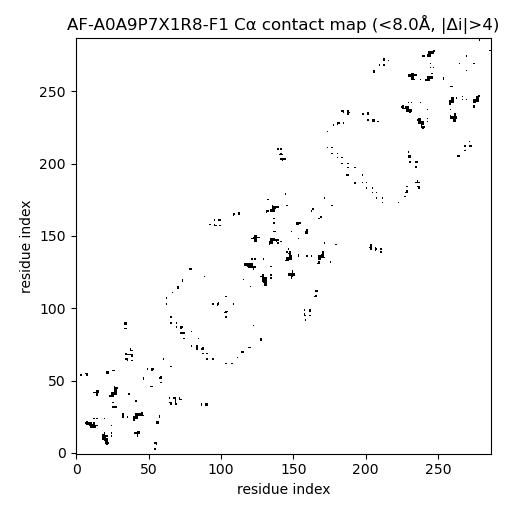 ? 2.185 -6.502 -22.325 1.00 96.00 186 PHE A CA 1
ATOM 1483 C C . PHE A 1 186 ? 1.100 -5.487 -22.714 1.00 96.00 186 PHE A C 1
ATOM 1485 O O . PHE A 1 186 ? 0.322 -5.712 -23.642 1.00 96.00 186 PHE A O 1
ATOM 1492 N N . LYS A 1 187 ? 1.012 -4.348 -22.012 1.00 95.44 187 LYS A N 1
ATOM 1493 C CA . LYS A 1 187 ? 0.098 -3.264 -22.400 1.00 95.44 187 LYS A CA 1
ATOM 1494 C C . LYS A 1 187 ? 0.538 -2.652 -23.730 1.00 95.44 187 LYS A C 1
ATOM 1496 O O . LYS A 1 187 ? -0.295 -2.541 -24.620 1.00 95.44 187 LYS A O 1
ATOM 1501 N N . LEU A 1 188 ? 1.813 -2.296 -23.891 1.00 95.31 188 LEU A N 1
ATOM 1502 C CA . LEU A 1 188 ? 2.335 -1.640 -25.099 1.00 95.31 188 LEU A CA 1
ATOM 1503 C C . LEU A 1 188 ? 2.173 -2.468 -26.384 1.00 95.31 188 LEU A C 1
ATOM 1505 O O . LEU A 1 188 ? 2.053 -1.879 -27.457 1.00 95.31 188 LEU A O 1
ATOM 1509 N N . GLU A 1 189 ? 2.134 -3.797 -26.283 1.00 93.69 189 GLU A N 1
ATOM 1510 C CA . GLU A 1 189 ? 1.874 -4.705 -27.411 1.00 93.69 189 GLU A CA 1
ATOM 1511 C C . GLU A 1 189 ? 0.426 -4.646 -27.930 1.00 93.69 189 GLU A C 1
ATOM 1513 O O . GLU A 1 189 ? 0.129 -5.107 -29.033 1.00 93.69 189 GLU A O 1
ATOM 1518 N N . LYS A 1 190 ? -0.506 -4.067 -27.164 1.00 92.06 190 LYS A N 1
ATOM 1519 C CA . LYS A 1 190 ? -1.902 -3.940 -27.587 1.00 92.06 190 LYS A CA 1
ATOM 1520 C C . LYS A 1 190 ? -2.055 -2.791 -28.585 1.00 92.06 190 LYS A C 1
ATOM 1522 O O . LYS A 1 190 ? -1.816 -1.632 -28.261 1.00 92.06 190 LYS A O 1
ATOM 1527 N N . ASN A 1 191 ? -2.568 -3.111 -29.773 1.00 79.81 191 ASN A N 1
ATOM 1528 C CA . ASN A 1 191 ? -2.752 -2.160 -30.881 1.00 79.81 191 ASN A CA 1
ATOM 1529 C C . ASN A 1 191 ? -3.777 -1.035 -30.623 1.00 79.81 191 ASN A C 1
ATOM 1531 O O . ASN A 1 191 ? -3.846 -0.100 -31.413 1.00 79.81 191 ASN A O 1
ATOM 1535 N N . ASP A 1 192 ? -4.568 -1.115 -29.550 1.00 90.75 192 ASP A N 1
ATOM 1536 C CA . ASP A 1 192 ? -5.693 -0.202 -29.278 1.00 90.75 192 ASP A CA 1
ATOM 1537 C C . ASP A 1 192 ? -5.368 0.878 -28.224 1.00 90.75 192 ASP A C 1
ATOM 1539 O O . ASP A 1 192 ? -6.254 1.523 -27.668 1.00 90.75 192 ASP A O 1
ATOM 1543 N N . ILE A 1 193 ? -4.086 1.059 -27.888 1.00 92.94 193 ILE A N 1
ATOM 1544 C CA . ILE A 1 193 ? -3.661 2.080 -26.924 1.00 92.94 193 ILE A CA 1
ATOM 1545 C C . ILE A 1 193 ? -3.417 3.405 -27.643 1.00 92.94 193 ILE A C 1
ATOM 1547 O O . ILE A 1 193 ? -2.612 3.491 -28.572 1.00 92.94 193 ILE A O 1
ATOM 1551 N N . ASP A 1 194 ? -4.069 4.467 -27.171 1.00 94.19 194 ASP A N 1
ATOM 1552 C CA . ASP A 1 194 ? -3.862 5.806 -27.706 1.00 94.19 194 ASP A CA 1
ATOM 1553 C C . ASP A 1 194 ? -2.417 6.307 -27.482 1.00 94.19 194 ASP A C 1
ATOM 1555 O O . ASP A 1 194 ? -1.707 5.918 -26.549 1.00 94.19 194 ASP A O 1
ATOM 1559 N N . GLY A 1 195 ? -1.960 7.222 -28.341 1.00 93.25 195 GLY A N 1
ATOM 1560 C CA . GLY A 1 195 ? -0.580 7.714 -28.297 1.00 93.25 195 GLY A CA 1
ATOM 1561 C C . GLY A 1 195 ? -0.204 8.476 -27.017 1.00 93.25 195 GLY A C 1
ATOM 1562 O O . GLY A 1 195 ? 0.983 8.642 -26.735 1.00 93.25 195 GLY A O 1
ATOM 1563 N N . HIS A 1 196 ? -1.166 8.968 -26.231 1.00 93.88 196 HIS A N 1
ATOM 1564 C CA . HIS A 1 196 ? -0.898 9.605 -24.941 1.00 93.88 196 HIS A CA 1
ATOM 1565 C C . HIS A 1 196 ? -0.694 8.558 -23.841 1.00 93.88 196 HIS A C 1
ATOM 1567 O O . HIS A 1 196 ? 0.300 8.620 -23.117 1.00 93.88 196 HIS A O 1
ATOM 1573 N N . ALA A 1 197 ? -1.565 7.552 -23.764 1.00 94.19 197 ALA A N 1
ATOM 1574 C CA . ALA A 1 197 ? -1.396 6.407 -22.879 1.00 94.19 197 ALA A CA 1
ATOM 1575 C C . ALA A 1 197 ? -0.073 5.674 -23.155 1.00 94.19 197 ALA A C 1
ATOM 1577 O O . ALA A 1 197 ? 0.664 5.371 -22.215 1.00 94.19 197 ALA A O 1
ATOM 1578 N N . LYS A 1 198 ? 0.296 5.497 -24.433 1.00 95.00 198 LYS A N 1
ATOM 1579 C CA . LYS A 1 198 ? 1.587 4.908 -24.827 1.00 95.00 198 LYS A CA 1
ATOM 1580 C C . LYS A 1 198 ? 2.777 5.697 -24.267 1.00 95.00 198 LYS A C 1
ATOM 1582 O O . LYS A 1 198 ? 3.659 5.122 -23.635 1.00 95.00 198 LYS A O 1
ATOM 1587 N N . ARG A 1 199 ? 2.776 7.027 -24.419 1.00 94.81 199 ARG A N 1
ATOM 1588 C CA . ARG A 1 199 ? 3.825 7.905 -23.863 1.00 94.81 199 ARG A CA 1
ATOM 1589 C C . ARG A 1 199 ? 3.893 7.847 -22.336 1.00 94.81 199 ARG A C 1
ATOM 1591 O O . ARG A 1 199 ? 4.989 7.831 -21.783 1.00 94.81 199 ARG A O 1
ATOM 1598 N N . ASN A 1 200 ? 2.752 7.772 -21.652 1.00 95.56 200 ASN A N 1
ATOM 1599 C CA . ASN A 1 200 ? 2.713 7.648 -20.192 1.00 95.56 200 ASN A CA 1
ATOM 1600 C C . ASN A 1 200 ? 3.300 6.320 -19.700 1.00 95.56 200 ASN A C 1
ATOM 1602 O O . ASN A 1 200 ? 4.012 6.304 -18.694 1.00 95.56 2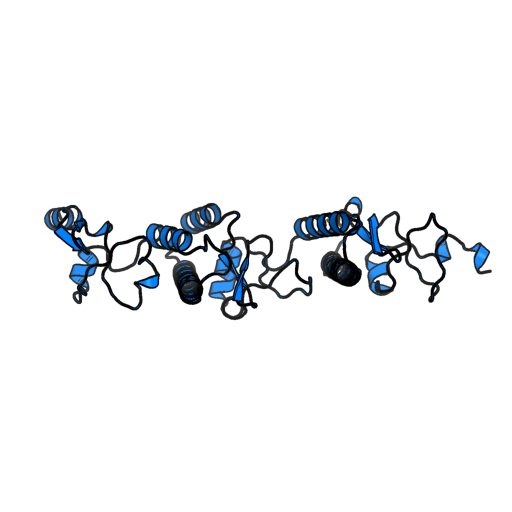00 ASN A O 1
ATOM 1606 N N . LEU A 1 201 ? 3.040 5.225 -20.417 1.00 96.38 201 LEU A N 1
ATOM 1607 C CA . LEU A 1 201 ? 3.620 3.911 -20.136 1.00 96.38 201 LEU A CA 1
ATOM 1608 C C . LEU A 1 201 ? 5.142 3.924 -20.320 1.00 96.38 201 LEU A C 1
ATOM 1610 O O . LEU A 1 201 ? 5.866 3.501 -19.421 1.00 96.38 201 LEU A O 1
ATOM 1614 N N . ILE A 1 202 ? 5.638 4.503 -21.418 1.00 96.75 202 ILE A N 1
ATOM 1615 C CA . ILE A 1 202 ? 7.080 4.676 -21.647 1.00 96.75 202 ILE A CA 1
ATOM 1616 C C . ILE A 1 202 ? 7.711 5.544 -20.554 1.00 96.75 202 ILE A C 1
ATOM 1618 O O . ILE A 1 202 ? 8.699 5.139 -19.942 1.00 96.75 202 ILE A O 1
ATOM 1622 N N . SER A 1 203 ? 7.112 6.692 -20.229 1.00 96.62 203 SER A N 1
ATOM 1623 C CA . SER A 1 203 ? 7.596 7.568 -19.156 1.00 96.62 203 SER A CA 1
ATOM 1624 C C . SER A 1 203 ? 7.672 6.843 -17.808 1.00 96.62 203 SER A C 1
ATOM 1626 O O . SER A 1 203 ? 8.669 6.948 -17.092 1.00 96.62 203 SER A O 1
ATOM 1628 N N . THR A 1 204 ? 6.647 6.055 -17.483 1.00 96.69 204 THR A N 1
ATOM 1629 C CA . THR A 1 204 ? 6.604 5.226 -16.274 1.00 96.69 204 THR A CA 1
ATOM 1630 C C . THR A 1 204 ? 7.679 4.136 -16.290 1.00 96.69 204 THR A C 1
ATOM 1632 O O . THR A 1 204 ? 8.374 3.963 -15.293 1.00 96.69 204 THR A O 1
ATOM 1635 N N . SER A 1 205 ? 7.903 3.462 -17.422 1.00 97.06 205 SER A N 1
ATOM 1636 C CA . SER A 1 205 ? 8.977 2.463 -17.539 1.00 97.06 205 SER A CA 1
ATOM 1637 C C . SER A 1 205 ? 10.370 3.071 -17.314 1.00 97.06 205 SER A C 1
ATOM 1639 O O . SER A 1 205 ? 11.182 2.503 -16.589 1.00 97.06 205 SER A O 1
ATOM 1641 N N . LEU A 1 206 ? 10.630 4.281 -17.827 1.00 96.31 206 LEU A N 1
ATOM 1642 C CA . LEU A 1 206 ? 11.891 5.001 -17.604 1.00 96.31 206 LEU A CA 1
ATOM 1643 C C . LEU A 1 206 ? 12.103 5.348 -16.128 1.00 96.31 206 LEU A C 1
ATOM 1645 O O . LEU A 1 206 ? 13.217 5.270 -15.614 1.00 96.31 206 LEU A O 1
ATOM 1649 N N . LYS A 1 207 ? 11.029 5.742 -15.443 1.00 96.25 207 LYS A N 1
ATOM 1650 C CA . LYS A 1 207 ? 11.025 6.009 -14.004 1.00 96.25 207 LYS A CA 1
ATOM 1651 C C . LYS A 1 207 ? 11.330 4.752 -13.188 1.00 96.25 207 LYS A C 1
ATOM 1653 O O . LYS A 1 207 ? 12.179 4.806 -12.302 1.00 96.25 207 LYS A O 1
ATOM 1658 N N . ILE A 1 208 ? 10.707 3.626 -13.539 1.00 95.88 208 ILE A N 1
ATOM 1659 C CA . ILE A 1 208 ? 10.990 2.321 -12.931 1.00 95.88 208 ILE A CA 1
ATOM 1660 C C . ILE A 1 208 ? 12.459 1.943 -13.126 1.00 95.88 208 ILE A C 1
ATOM 1662 O O . ILE A 1 208 ? 13.126 1.620 -12.149 1.00 95.88 208 ILE A O 1
ATOM 1666 N N . LEU A 1 209 ? 13.001 2.067 -14.341 1.00 95.06 209 LEU A N 1
ATOM 1667 C CA . LEU A 1 209 ? 14.413 1.777 -14.604 1.00 95.06 209 LEU A CA 1
ATOM 1668 C C . LEU A 1 209 ? 15.350 2.642 -13.756 1.00 95.06 209 LEU A C 1
ATOM 1670 O O . LEU A 1 209 ? 16.283 2.128 -13.148 1.00 95.06 209 LEU A O 1
ATOM 1674 N N . ARG A 1 210 ? 15.090 3.947 -13.635 1.00 94.62 210 ARG A N 1
ATOM 1675 C CA . ARG A 1 210 ? 15.897 4.813 -12.755 1.00 94.62 210 ARG A CA 1
ATOM 1676 C C . ARG A 1 210 ? 15.890 4.338 -11.304 1.00 94.62 210 ARG A C 1
ATOM 1678 O O . ARG A 1 210 ? 16.912 4.453 -10.638 1.00 94.62 210 ARG A O 1
ATOM 1685 N N . GLU A 1 211 ? 14.763 3.824 -10.820 1.00 94.25 211 GLU A N 1
ATOM 1686 C CA . GLU A 1 211 ? 14.661 3.285 -9.464 1.00 94.25 211 GLU A CA 1
ATOM 1687 C C . GLU A 1 211 ? 15.395 1.947 -9.316 1.00 94.25 211 GLU A C 1
ATOM 1689 O O . GLU A 1 211 ? 16.131 1.784 -8.345 1.00 94.25 211 GLU A O 1
ATOM 1694 N N . VAL A 1 212 ? 15.270 1.038 -10.292 1.00 92.75 212 VAL A N 1
ATOM 1695 C CA . VAL A 1 212 ? 16.017 -0.234 -10.340 1.00 92.75 212 VAL A CA 1
ATOM 1696 C C . VAL A 1 212 ? 17.525 0.023 -10.223 1.00 92.75 212 VAL A C 1
ATOM 1698 O O . VAL A 1 212 ? 18.210 -0.612 -9.426 1.00 92.75 212 VAL A O 1
ATOM 1701 N N . PHE A 1 213 ? 18.033 1.018 -10.953 1.00 91.25 213 PHE A N 1
ATOM 1702 C CA . PHE A 1 213 ? 19.462 1.335 -11.012 1.00 91.25 213 PHE A CA 1
ATOM 1703 C C . PHE A 1 213 ? 19.938 2.358 -9.963 1.00 91.25 213 PHE A C 1
ATOM 1705 O O . PHE A 1 213 ? 21.109 2.740 -9.944 1.00 91.25 213 PHE A O 1
ATOM 1712 N N . ARG A 1 214 ? 19.068 2.807 -9.048 1.00 88.12 214 ARG A N 1
ATOM 1713 C CA . ARG A 1 214 ? 19.364 3.889 -8.089 1.00 88.12 214 ARG A CA 1
ATOM 1714 C C . ARG A 1 214 ? 20.506 3.573 -7.115 1.00 88.12 214 ARG A C 1
ATOM 1716 O O . ARG A 1 214 ? 21.209 4.487 -6.686 1.00 88.12 214 ARG A O 1
ATOM 1723 N N . HIS A 1 215 ? 20.655 2.311 -6.713 1.00 68.44 215 HIS A N 1
ATOM 1724 C CA . HIS A 1 215 ? 21.554 1.887 -5.629 1.00 68.44 215 HIS A CA 1
ATOM 1725 C C . HIS A 1 215 ? 22.735 1.017 -6.094 1.00 68.44 215 HIS A C 1
ATOM 1727 O O . HIS A 1 215 ? 23.508 0.534 -5.267 1.00 68.44 215 HIS A O 1
ATOM 1733 N N . GLU A 1 216 ? 22.927 0.849 -7.405 1.00 64.81 216 GLU A N 1
ATOM 1734 C CA . GLU A 1 216 ? 23.945 -0.058 -7.955 1.00 64.81 216 GLU A CA 1
ATOM 1735 C C . GLU A 1 216 ? 25.392 0.429 -7.821 1.00 64.81 216 GLU A C 1
ATOM 1737 O O . GLU A 1 216 ? 26.324 -0.321 -8.105 1.00 64.81 216 GLU A O 1
ATOM 1742 N N . SER A 1 217 ? 25.626 1.631 -7.290 1.00 55.25 217 SER A N 1
ATOM 1743 C CA . SER A 1 217 ? 26.981 2.135 -7.039 1.00 55.25 217 SER A CA 1
ATOM 1744 C C . SER A 1 217 ? 27.782 1.313 -6.010 1.00 55.25 217 SER A C 1
ATOM 1746 O O . SER A 1 217 ? 28.929 1.662 -5.742 1.00 55.25 217 SER A O 1
ATOM 1748 N N . SER A 1 218 ? 27.218 0.261 -5.394 1.00 48.56 218 SER A N 1
ATOM 1749 C CA . SER A 1 218 ? 27.867 -0.468 -4.289 1.00 48.56 218 SER A CA 1
ATOM 1750 C C . SER A 1 218 ? 28.044 -1.986 -4.450 1.00 48.56 218 SER A C 1
ATOM 1752 O O . SER A 1 218 ? 28.882 -2.516 -3.731 1.00 48.56 218 SER A O 1
ATOM 1754 N N . ALA A 1 219 ? 27.344 -2.680 -5.360 1.00 48.88 219 ALA A N 1
ATOM 1755 C CA . ALA A 1 219 ? 27.674 -4.039 -5.844 1.00 48.88 219 ALA A CA 1
ATOM 1756 C C . ALA A 1 219 ? 26.521 -4.612 -6.706 1.00 48.88 219 ALA A C 1
ATOM 1758 O O . ALA A 1 219 ? 25.420 -4.782 -6.182 1.00 48.88 219 ALA A O 1
ATOM 1759 N N . PRO A 1 220 ? 26.756 -5.017 -7.967 1.00 54.41 220 PRO A N 1
ATOM 1760 C CA . PRO A 1 220 ? 25.729 -5.539 -8.886 1.00 54.41 220 PRO A CA 1
ATOM 1761 C C . PRO A 1 220 ? 25.296 -7.000 -8.612 1.00 54.41 220 PRO A C 1
ATOM 1763 O O . PRO A 1 220 ? 24.841 -7.700 -9.510 1.00 54.41 220 PRO A O 1
ATOM 1766 N N . GLN A 1 221 ? 25.453 -7.522 -7.390 1.00 58.06 221 GLN A N 1
ATOM 1767 C CA . GLN A 1 221 ? 25.342 -8.972 -7.133 1.00 58.06 221 GLN A CA 1
ATOM 1768 C C . GLN A 1 221 ? 23.910 -9.542 -7.141 1.00 58.06 221 GLN A C 1
ATOM 1770 O O . GLN A 1 221 ? 23.751 -10.759 -7.081 1.00 58.06 221 GLN A O 1
ATOM 1775 N N . HIS A 1 222 ? 22.869 -8.708 -7.231 1.00 66.75 222 HIS A N 1
ATOM 1776 C CA . HIS A 1 222 ? 21.472 -9.159 -7.111 1.00 66.75 222 HIS A CA 1
ATOM 1777 C C . HIS A 1 222 ? 20.540 -8.679 -8.228 1.00 66.75 222 HIS A C 1
ATOM 1779 O O . HIS A 1 222 ? 19.326 -8.869 -8.134 1.00 66.75 222 HIS A O 1
ATOM 1785 N N . LEU A 1 223 ? 21.081 -8.056 -9.274 1.00 83.00 223 LEU A N 1
ATOM 1786 C CA . LEU A 1 223 ? 20.283 -7.595 -10.398 1.00 83.00 223 LEU A CA 1
ATOM 1787 C C . LEU A 1 223 ? 20.180 -8.698 -11.456 1.00 83.00 223 LEU A C 1
ATOM 1789 O O . LEU A 1 223 ? 21.163 -9.044 -12.112 1.00 83.00 223 LEU A O 1
ATOM 1793 N N . ASP A 1 224 ? 18.983 -9.248 -11.633 1.00 89.06 224 ASP A N 1
ATOM 1794 C CA . ASP A 1 224 ? 18.703 -10.173 -12.727 1.00 89.06 224 ASP A CA 1
ATOM 1795 C C . ASP A 1 224 ? 18.510 -9.397 -14.034 1.00 89.06 224 ASP A C 1
ATOM 1797 O O . ASP A 1 224 ? 17.399 -9.015 -14.405 1.00 89.06 224 ASP A O 1
ATOM 1801 N N . ARG A 1 225 ? 19.622 -9.152 -14.733 1.00 90.56 225 ARG A N 1
ATOM 1802 C CA . ARG A 1 225 ? 19.634 -8.435 -16.016 1.00 90.56 225 ARG A CA 1
ATOM 1803 C C . ARG A 1 225 ? 18.708 -9.060 -17.057 1.00 90.56 225 ARG A C 1
ATOM 1805 O O . ARG A 1 225 ? 18.152 -8.325 -17.864 1.00 90.56 225 ARG A O 1
ATOM 1812 N N . SER A 1 226 ? 18.501 -10.378 -17.019 1.00 91.56 226 SER A N 1
ATOM 1813 C CA . SER A 1 226 ? 17.685 -11.082 -18.014 1.00 91.56 226 SER A CA 1
ATOM 1814 C C . SER A 1 226 ? 16.208 -10.670 -17.989 1.00 91.56 226 SER A C 1
ATOM 1816 O O . SER A 1 226 ? 15.509 -10.825 -18.988 1.00 91.56 226 SER A O 1
ATOM 1818 N N . ARG A 1 227 ? 15.745 -10.093 -16.872 1.00 94.19 227 ARG A N 1
ATOM 1819 C CA . ARG A 1 227 ? 14.372 -9.606 -16.679 1.00 94.19 227 ARG A CA 1
ATOM 1820 C C . ARG A 1 227 ? 14.210 -8.109 -16.921 1.00 94.19 227 ARG A C 1
ATOM 1822 O O . ARG A 1 227 ? 13.118 -7.573 -16.765 1.00 94.19 227 ARG A O 1
ATOM 1829 N N . ILE A 1 228 ? 15.288 -7.406 -17.264 1.00 95.19 228 ILE A N 1
ATOM 1830 C CA . ILE A 1 228 ? 15.238 -5.959 -17.452 1.00 95.19 228 ILE A CA 1
ATOM 1831 C C . ILE A 1 228 ? 14.817 -5.644 -18.875 1.00 95.19 228 ILE A C 1
ATOM 1833 O O . ILE A 1 228 ? 15.511 -5.970 -19.840 1.00 95.19 228 ILE A O 1
ATOM 1837 N N . LEU A 1 229 ? 13.697 -4.939 -18.977 1.00 97.50 229 LEU A N 1
ATOM 1838 C CA . LEU A 1 229 ? 13.161 -4.440 -20.228 1.00 97.50 229 LEU A CA 1
ATOM 1839 C C . LEU A 1 229 ? 13.448 -2.945 -20.371 1.00 97.50 229 LEU A C 1
ATOM 1841 O O . LEU A 1 229 ? 13.156 -2.146 -19.481 1.00 97.50 229 LEU A O 1
ATOM 1845 N N . ILE A 1 230 ? 14.012 -2.565 -21.511 1.00 97.50 230 ILE A N 1
ATOM 1846 C CA . ILE A 1 230 ? 14.416 -1.205 -21.843 1.00 97.50 230 ILE A CA 1
ATOM 1847 C C . ILE A 1 230 ? 13.439 -0.639 -22.876 1.00 97.50 230 ILE A C 1
ATOM 1849 O O . ILE A 1 230 ? 13.210 -1.274 -23.908 1.00 97.50 230 ILE A O 1
ATOM 1853 N N . PRO A 1 231 ? 12.841 0.542 -22.640 1.00 97.06 231 PRO A N 1
ATOM 1854 C CA . PRO A 1 231 ? 12.015 1.185 -23.643 1.00 97.06 231 PRO A CA 1
ATOM 1855 C C . PRO A 1 231 ? 12.886 1.579 -24.836 1.00 97.06 231 PRO A C 1
ATOM 1857 O O . PRO A 1 231 ? 13.992 2.100 -24.677 1.00 97.06 231 PRO A O 1
ATOM 1860 N N . THR A 1 232 ? 12.364 1.351 -26.032 1.00 95.56 232 THR A N 1
ATOM 1861 C CA . THR A 1 232 ? 13.032 1.605 -27.313 1.00 95.56 232 THR A CA 1
ATOM 1862 C C . THR A 1 232 ? 12.441 2.823 -28.022 1.00 95.56 232 THR A C 1
ATOM 1864 O O . THR A 1 232 ? 11.351 3.288 -27.676 1.00 95.56 232 THR A O 1
ATOM 1867 N N . SER A 1 233 ? 13.121 3.333 -29.051 1.00 93.00 233 SER A N 1
ATOM 1868 C CA . SER A 1 233 ? 12.612 4.411 -29.919 1.00 93.00 233 SER A CA 1
ATOM 1869 C C . SER A 1 233 ? 11.285 4.062 -30.615 1.00 93.00 233 SER A C 1
ATOM 1871 O O . SER A 1 233 ? 10.478 4.950 -30.884 1.00 93.00 233 SER A O 1
ATOM 1873 N N . SER A 1 234 ? 11.006 2.772 -30.826 1.00 92.38 234 SER A N 1
ATOM 1874 C CA . SER A 1 234 ? 9.738 2.267 -31.379 1.00 92.38 234 SER A CA 1
ATOM 1875 C C . SER A 1 234 ? 8.585 2.234 -30.362 1.00 92.38 234 SER A C 1
ATOM 1877 O O . SER A 1 234 ? 7.477 1.788 -30.674 1.00 92.38 234 SER A O 1
ATOM 1879 N N . ASN A 1 235 ? 8.806 2.743 -29.144 1.00 93.62 235 ASN A N 1
ATOM 1880 C CA . ASN A 1 235 ? 7.857 2.723 -28.030 1.00 93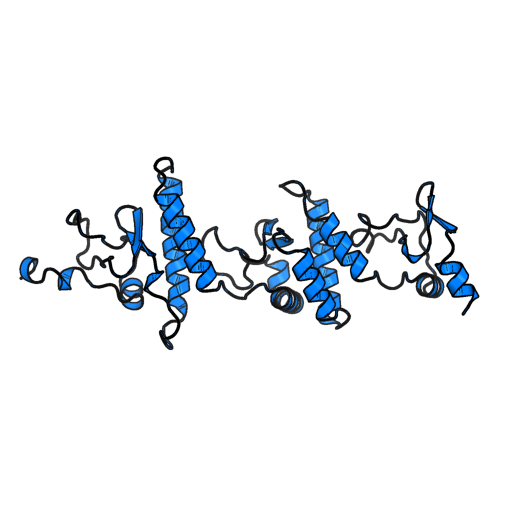.62 235 ASN A CA 1
ATOM 1881 C C . ASN A 1 235 ? 7.409 1.299 -27.649 1.00 93.62 235 ASN A C 1
ATOM 1883 O O . ASN A 1 235 ? 6.235 1.070 -27.350 1.00 93.62 235 ASN A O 1
ATOM 1887 N N . VAL A 1 236 ? 8.340 0.350 -27.675 1.00 95.50 236 VAL A N 1
ATOM 1888 C CA . VAL A 1 236 ? 8.177 -0.998 -27.110 1.00 95.50 236 VAL A CA 1
ATOM 1889 C C . VAL A 1 236 ? 9.260 -1.243 -26.068 1.00 95.50 236 VAL A C 1
ATOM 1891 O O . VAL A 1 236 ? 10.286 -0.561 -26.071 1.00 95.50 236 VAL A O 1
ATOM 1894 N N . LEU A 1 237 ? 9.028 -2.195 -25.176 1.00 96.94 237 LEU A N 1
ATOM 1895 C CA . LEU A 1 237 ? 9.989 -2.644 -24.175 1.00 96.94 237 LEU A CA 1
ATOM 1896 C C . LEU A 1 237 ? 10.729 -3.868 -24.723 1.00 96.94 237 LEU A C 1
ATOM 1898 O O . LEU A 1 237 ? 10.092 -4.793 -25.213 1.00 96.94 237 LEU A O 1
ATOM 1902 N N . ASN A 1 238 ? 12.059 -3.854 -24.679 1.00 96.31 238 ASN A N 1
ATOM 1903 C CA . ASN A 1 238 ? 12.893 -4.921 -25.232 1.00 96.31 238 ASN A CA 1
ATOM 1904 C C . ASN A 1 238 ? 13.961 -5.351 -24.211 1.00 96.31 238 ASN A C 1
ATOM 1906 O O . ASN A 1 238 ? 14.414 -4.497 -23.445 1.00 96.31 238 ASN A O 1
ATOM 1910 N N . PRO A 1 239 ? 14.395 -6.625 -24.158 1.00 96.81 239 PRO A N 1
ATOM 1911 C CA . PRO A 1 239 ? 15.416 -7.053 -23.207 1.00 96.81 239 PRO A CA 1
ATOM 1912 C C . PRO A 1 239 ? 16.699 -6.224 -23.303 1.00 96.81 239 PRO A C 1
ATOM 1914 O O . PRO A 1 239 ? 17.142 -5.850 -24.399 1.00 96.81 239 PRO A O 1
ATOM 1917 N N . ILE A 1 240 ? 17.314 -5.967 -22.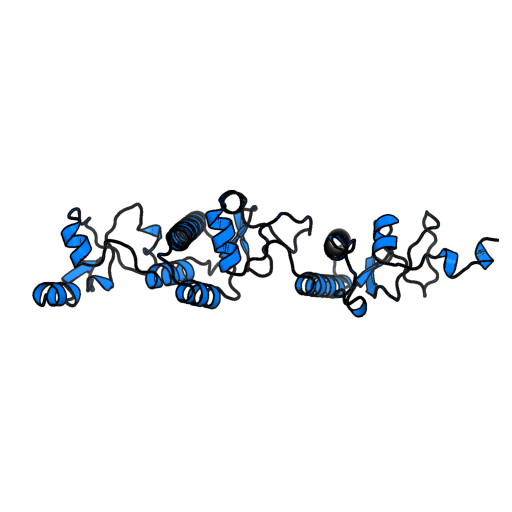147 1.00 95.69 240 ILE A N 1
ATOM 1918 C CA . ILE A 1 240 ? 18.515 -5.133 -22.016 1.00 95.69 240 ILE A CA 1
ATOM 1919 C C . ILE A 1 240 ? 19.665 -5.590 -22.921 1.00 95.69 240 ILE A C 1
ATOM 1921 O O . ILE A 1 240 ? 20.314 -4.755 -23.543 1.00 95.69 240 ILE A O 1
ATOM 1925 N N . ASP A 1 241 ? 19.859 -6.903 -23.069 1.00 94.06 241 ASP A N 1
ATOM 1926 C CA . ASP A 1 241 ? 20.950 -7.489 -23.862 1.00 94.06 241 ASP A CA 1
ATOM 1927 C C . ASP A 1 241 ? 20.750 -7.332 -25.379 1.00 94.06 241 ASP A C 1
ATOM 1929 O O . ASP A 1 241 ? 21.686 -7.494 -26.158 1.00 94.06 241 ASP A O 1
ATOM 1933 N N . SER A 1 242 ? 19.533 -6.989 -25.801 1.00 94.12 242 SER A N 1
ATOM 1934 C CA . SER A 1 242 ? 19.163 -6.756 -27.202 1.00 94.12 242 SER A CA 1
ATOM 1935 C C . SER A 1 242 ? 18.928 -5.279 -27.523 1.00 94.12 242 SER A C 1
ATOM 1937 O O . SER A 1 242 ? 18.449 -4.960 -28.608 1.00 94.12 242 SER A O 1
ATOM 1939 N N . THR A 1 243 ? 19.233 -4.377 -26.585 1.00 95.12 243 THR A N 1
ATOM 1940 C CA . THR A 1 243 ? 18.956 -2.944 -26.718 1.00 95.12 243 THR A CA 1
ATOM 1941 C C . THR A 1 243 ? 20.241 -2.124 -26.684 1.00 95.12 243 THR A C 1
ATOM 1943 O O . THR A 1 243 ? 21.092 -2.300 -25.813 1.00 95.12 243 THR A O 1
ATOM 1946 N N . PHE A 1 244 ? 20.368 -1.176 -27.611 1.00 94.44 244 PHE A N 1
ATOM 1947 C CA . PHE A 1 244 ? 21.592 -0.399 -27.805 1.00 94.44 244 PHE A CA 1
ATOM 1948 C C . PHE A 1 244 ? 21.389 1.082 -27.518 1.00 94.44 244 PHE A C 1
ATOM 1950 O O . PHE A 1 244 ? 20.379 1.672 -27.897 1.00 94.44 244 PHE A O 1
ATOM 1957 N N . PHE A 1 245 ? 22.372 1.717 -26.883 1.00 94.62 245 PHE A N 1
ATOM 1958 C CA . PHE A 1 245 ? 22.316 3.151 -26.625 1.00 94.62 245 PHE A CA 1
ATOM 1959 C C . PHE A 1 245 ? 22.708 3.954 -27.873 1.00 94.62 245 PHE A C 1
ATOM 1961 O O . PHE A 1 245 ? 23.781 3.744 -28.447 1.00 94.62 245 PHE A O 1
ATOM 1968 N N . ASN A 1 246 ? 21.853 4.900 -28.275 1.00 91.25 246 ASN A N 1
ATOM 1969 C CA . ASN A 1 246 ? 22.130 5.811 -29.384 1.00 91.25 246 ASN A CA 1
ATOM 1970 C C . ASN A 1 246 ? 23.003 6.991 -28.920 1.00 91.25 246 ASN A C 1
ATOM 1972 O O . ASN A 1 246 ? 22.502 8.024 -28.482 1.00 91.25 246 ASN A O 1
ATOM 1976 N N . ASP A 1 247 ? 24.321 6.846 -29.050 1.00 89.19 247 ASP A N 1
ATOM 1977 C CA . ASP A 1 247 ? 25.326 7.850 -28.683 1.00 89.19 247 ASP A CA 1
ATOM 1978 C C . ASP A 1 247 ? 25.700 8.816 -29.827 1.00 89.19 247 ASP A C 1
ATOM 1980 O O . ASP A 1 247 ? 26.638 9.610 -29.708 1.00 89.19 247 ASP A O 1
ATOM 1984 N N . LEU A 1 248 ? 24.998 8.748 -30.961 1.00 82.88 248 LEU A N 1
ATOM 1985 C CA . LEU A 1 248 ? 25.310 9.539 -32.156 1.00 82.88 248 LEU A CA 1
ATOM 1986 C C . LEU A 1 248 ? 24.525 10.854 -32.251 1.00 82.88 248 LEU A C 1
ATOM 1988 O O . LEU A 1 248 ? 24.991 11.770 -32.920 1.00 82.88 248 LEU A O 1
ATOM 1992 N N . GLY A 1 249 ? 23.411 10.984 -31.525 1.00 69.38 249 GLY A N 1
ATOM 1993 C CA . GLY A 1 249 ? 22.551 12.171 -31.547 1.00 69.38 249 GLY A CA 1
ATOM 1994 C C . GLY A 1 249 ? 21.739 12.310 -32.846 1.00 69.38 249 GLY A C 1
ATOM 1995 O O . GLY A 1 249 ? 22.256 12.122 -33.941 1.00 69.38 249 GLY A O 1
ATOM 1996 N N . SER A 1 250 ? 20.461 12.689 -32.712 1.00 68.62 250 SER A N 1
ATOM 1997 C CA . SER A 1 250 ? 19.430 12.837 -33.770 1.00 68.62 250 SER A CA 1
ATOM 1998 C C . SER A 1 250 ? 18.986 11.552 -34.503 1.00 68.62 250 SER A C 1
ATOM 2000 O O . SER A 1 250 ? 19.661 10.527 -34.430 1.00 68.62 250 SER A O 1
ATOM 2002 N N . ASP A 1 251 ? 17.788 11.621 -35.113 1.00 61.97 251 ASP A N 1
ATOM 2003 C CA . ASP A 1 251 ? 16.935 10.556 -35.690 1.00 61.97 251 ASP A CA 1
ATOM 2004 C C . ASP A 1 251 ? 17.605 9.706 -36.782 1.00 61.97 251 ASP A C 1
ATOM 2006 O O . ASP A 1 251 ? 17.185 9.669 -37.939 1.00 61.97 251 ASP A O 1
ATOM 2010 N N . ILE A 1 252 ? 18.652 8.971 -36.428 1.00 61.09 252 ILE A N 1
ATOM 2011 C CA . ILE A 1 252 ? 19.092 7.862 -37.258 1.00 61.09 252 ILE A CA 1
ATOM 2012 C C . ILE A 1 252 ? 18.053 6.766 -37.051 1.00 61.09 252 ILE A C 1
ATOM 2014 O O . ILE A 1 252 ? 18.139 6.007 -36.080 1.00 61.09 252 ILE A O 1
ATOM 2018 N N . THR A 1 253 ? 17.066 6.714 -37.948 1.00 61.44 253 THR A N 1
ATOM 2019 C CA . THR A 1 253 ? 16.184 5.557 -38.114 1.00 61.44 253 THR A CA 1
ATOM 2020 C C . THR A 1 253 ? 17.068 4.314 -38.091 1.00 61.44 253 THR A C 1
ATOM 2022 O O . THR A 1 253 ? 18.009 4.213 -38.884 1.00 61.44 253 THR A O 1
ATOM 2025 N N . GLY A 1 254 ? 16.874 3.457 -37.085 1.00 57.91 254 GLY A N 1
ATOM 2026 C CA . GLY A 1 254 ? 17.667 2.242 -36.938 1.00 57.91 254 GLY A CA 1
ATOM 2027 C C . GLY A 1 254 ? 17.541 1.377 -38.187 1.00 57.91 254 GLY A C 1
ATOM 2028 O O . GLY A 1 254 ? 16.530 1.454 -38.887 1.00 57.91 254 GLY A O 1
ATOM 2029 N N . ASP A 1 255 ? 18.554 0.552 -38.449 1.00 68.50 255 ASP A N 1
ATOM 2030 C CA . ASP A 1 255 ? 18.309 -0.659 -39.230 1.00 68.50 255 ASP A CA 1
ATOM 2031 C C . ASP A 1 255 ? 17.144 -1.404 -38.565 1.00 68.50 255 ASP A C 1
ATOM 2033 O O . ASP A 1 255 ? 17.082 -1.450 -37.332 1.00 68.50 255 ASP A O 1
ATOM 2037 N N . GLU A 1 256 ? 16.214 -1.946 -39.359 1.00 72.50 256 GLU A N 1
ATOM 2038 C CA . GLU A 1 256 ? 14.979 -2.577 -38.856 1.00 72.50 256 GLU A CA 1
ATOM 2039 C C . GLU A 1 256 ? 15.253 -3.674 -37.807 1.00 72.50 256 GLU A C 1
ATOM 2041 O O . GLU A 1 256 ? 14.412 -3.931 -36.947 1.00 72.50 256 GLU A O 1
ATOM 2046 N N . ASP A 1 257 ? 16.461 -4.242 -37.816 1.00 83.12 257 ASP A N 1
ATOM 2047 C CA . ASP A 1 257 ? 16.902 -5.313 -36.923 1.00 83.12 257 ASP A CA 1
ATOM 2048 C C . ASP A 1 257 ? 17.504 -4.834 -35.584 1.00 83.12 257 ASP A C 1
ATOM 2050 O O . ASP A 1 257 ? 17.811 -5.657 -34.719 1.00 83.12 257 ASP A O 1
ATOM 2054 N N . ILE A 1 258 ? 17.697 -3.525 -35.373 1.00 88.12 258 ILE A N 1
ATOM 2055 C CA . ILE A 1 258 ? 18.383 -2.996 -34.181 1.00 88.12 258 ILE A CA 1
ATOM 2056 C C . ILE A 1 258 ? 17.425 -2.212 -33.290 1.00 88.12 258 ILE A C 1
ATOM 2058 O O . ILE A 1 258 ? 17.001 -1.099 -33.606 1.00 88.12 258 ILE A O 1
ATOM 2062 N N . ALA A 1 259 ? 17.183 -2.735 -32.089 1.00 93.44 259 ALA A N 1
ATOM 2063 C CA . ALA A 1 259 ? 16.434 -2.024 -31.065 1.00 93.44 259 ALA A CA 1
ATOM 2064 C C . ALA A 1 259 ? 17.297 -0.937 -30.403 1.00 93.44 259 ALA A C 1
ATOM 2066 O O . ALA A 1 259 ? 18.158 -1.202 -29.558 1.00 93.44 259 ALA A O 1
ATOM 2067 N N . LEU A 1 260 ? 17.055 0.317 -30.780 1.00 93.81 260 LEU A N 1
ATOM 2068 C CA . LEU A 1 260 ? 17.678 1.472 -30.139 1.00 93.81 260 LEU A CA 1
ATOM 2069 C C . LEU A 1 260 ? 16.898 1.873 -28.885 1.00 93.81 260 LEU A C 1
ATOM 2071 O O . LEU A 1 260 ? 15.672 1.978 -28.909 1.00 93.81 260 LEU A O 1
ATOM 2075 N N . ALA A 1 261 ? 17.624 2.135 -27.802 1.00 95.31 261 ALA A N 1
ATOM 2076 C CA . ALA A 1 261 ? 17.101 2.673 -26.555 1.00 95.31 261 ALA A CA 1
ATOM 2077 C C . ALA A 1 261 ? 16.324 3.979 -26.801 1.00 95.31 261 ALA A C 1
ATOM 2079 O O . ALA A 1 261 ? 16.692 4.790 -27.655 1.00 95.31 261 ALA A O 1
ATOM 2080 N N . HIS A 1 262 ? 15.250 4.186 -26.040 1.00 95.50 262 HIS A N 1
ATOM 2081 C CA . HIS A 1 262 ? 14.411 5.377 -26.128 1.00 95.50 262 HIS A CA 1
ATOM 2082 C C . HIS A 1 262 ? 15.247 6.655 -25.903 1.00 95.50 262 HIS A C 1
ATOM 2084 O O . HIS A 1 262 ? 16.085 6.670 -24.997 1.00 95.50 262 HIS A O 1
ATOM 2090 N N . PRO A 1 263 ? 15.017 7.743 -26.668 1.00 93.69 263 PRO A N 1
ATOM 2091 C CA . PRO A 1 263 ? 15.837 8.963 -26.611 1.00 93.69 263 PRO A CA 1
ATOM 2092 C C . PRO A 1 263 ? 15.885 9.643 -25.232 1.00 93.69 263 PRO A C 1
ATOM 2094 O O . PRO A 1 263 ? 16.850 10.337 -24.926 1.00 93.69 263 PRO A O 1
ATOM 2097 N N . ASP A 1 264 ? 14.884 9.416 -24.378 1.00 95.19 264 ASP A N 1
ATOM 2098 C CA . ASP A 1 264 ? 14.850 9.946 -23.002 1.00 95.19 264 ASP A CA 1
ATOM 2099 C C . ASP A 1 264 ? 15.756 9.187 -22.008 1.00 95.19 264 ASP A C 1
ATOM 2101 O O . ASP A 1 264 ? 15.850 9.558 -20.829 1.00 95.19 264 ASP A O 1
ATOM 2105 N N . ILE A 1 265 ? 16.413 8.106 -22.441 1.00 95.06 265 ILE A N 1
ATOM 2106 C CA . ILE A 1 265 ? 17.449 7.437 -21.651 1.00 95.06 265 ILE A CA 1
ATOM 2107 C C . ILE A 1 265 ? 18.711 8.298 -21.713 1.00 95.06 265 ILE A C 1
ATOM 2109 O O . ILE A 1 265 ? 19.308 8.481 -22.769 1.00 95.06 265 ILE A O 1
ATOM 2113 N N . SER A 1 266 ? 19.140 8.832 -20.567 1.00 93.88 266 SER A N 1
ATOM 2114 C CA . SER A 1 266 ? 20.370 9.622 -20.497 1.00 93.88 266 SER A CA 1
ATOM 2115 C C . SER A 1 266 ? 21.604 8.743 -20.697 1.00 93.88 266 SER A C 1
ATOM 2117 O O . SER A 1 266 ? 21.609 7.568 -20.331 1.00 93.88 266 SER A O 1
ATOM 2119 N N . ALA A 1 267 ? 22.697 9.338 -21.182 1.00 93.38 267 ALA A N 1
ATOM 2120 C CA . ALA A 1 267 ? 23.980 8.642 -21.305 1.00 93.38 267 ALA A CA 1
ATOM 2121 C C . ALA A 1 267 ? 24.458 8.043 -19.967 1.00 93.38 267 ALA A C 1
ATOM 2123 O O . ALA A 1 267 ? 24.949 6.921 -19.942 1.00 93.38 267 ALA A O 1
ATOM 2124 N N . SER A 1 268 ? 24.247 8.753 -18.852 1.00 93.56 268 SER A N 1
ATOM 2125 C CA . SER A 1 268 ? 24.582 8.266 -17.508 1.00 93.56 268 SER A CA 1
ATOM 2126 C C . SER A 1 268 ? 23.757 7.048 -17.090 1.00 93.56 268 SER A C 1
ATOM 2128 O O . SER A 1 268 ? 24.294 6.112 -16.502 1.00 93.56 268 SER A O 1
ATOM 2130 N N . LEU A 1 269 ? 22.456 7.035 -17.403 1.00 93.50 269 LEU A N 1
ATOM 2131 C CA . LEU A 1 269 ? 21.596 5.894 -17.114 1.00 93.50 269 LEU A CA 1
ATOM 2132 C C . LEU A 1 269 ? 21.977 4.715 -18.010 1.00 93.50 269 LEU A C 1
ATOM 2134 O O . LEU A 1 269 ? 22.137 3.614 -17.506 1.00 93.50 269 LEU A O 1
ATOM 2138 N N . ALA A 1 270 ? 22.197 4.943 -19.307 1.00 94.62 270 ALA A N 1
ATOM 2139 C CA . ALA A 1 270 ? 22.661 3.915 -20.238 1.00 94.62 270 ALA A CA 1
ATOM 2140 C C . ALA A 1 270 ? 23.984 3.271 -19.797 1.00 94.62 270 ALA A C 1
ATOM 2142 O O . ALA A 1 270 ? 24.116 2.052 -19.854 1.00 94.62 270 ALA A O 1
ATOM 2143 N N . GLU A 1 271 ? 24.936 4.073 -19.315 1.00 92.69 271 GLU A N 1
ATOM 2144 C CA . GLU A 1 271 ? 26.203 3.590 -18.763 1.00 92.69 271 GLU A CA 1
ATOM 2145 C C . GLU A 1 271 ? 25.996 2.782 -17.480 1.00 92.69 271 GLU A C 1
ATOM 2147 O O . GLU A 1 271 ? 26.546 1.691 -17.358 1.00 92.69 271 GLU A O 1
ATOM 2152 N N . THR A 1 272 ? 25.143 3.259 -16.568 1.00 91.50 272 THR A N 1
ATOM 2153 C CA . THR A 1 272 ? 24.799 2.531 -15.333 1.00 91.50 272 THR A CA 1
ATOM 2154 C C . THR A 1 272 ? 24.143 1.184 -15.651 1.00 91.50 272 THR A C 1
ATOM 2156 O O . THR A 1 272 ? 24.461 0.173 -15.039 1.00 91.50 272 THR A O 1
ATOM 2159 N N . MET A 1 273 ? 23.282 1.149 -16.670 1.00 91.94 273 MET A N 1
ATOM 2160 C CA . MET A 1 273 ? 22.648 -0.070 -17.172 1.00 91.94 273 MET A CA 1
ATOM 2161 C C . MET A 1 273 ? 23.619 -0.974 -17.945 1.00 91.94 273 MET A C 1
ATOM 2163 O O . MET A 1 273 ? 23.287 -2.126 -18.228 1.00 91.94 273 MET A O 1
ATOM 2167 N N . GLY A 1 274 ? 24.809 -0.494 -18.309 1.00 92.19 274 GLY A N 1
ATOM 2168 C CA . GLY A 1 274 ? 25.754 -1.231 -19.144 1.00 92.19 274 GLY A CA 1
ATOM 2169 C C . GLY A 1 274 ? 25.249 -1.461 -20.571 1.00 92.19 274 GLY A C 1
ATOM 2170 O O . GLY A 1 274 ? 25.519 -2.513 -21.144 1.00 92.19 274 GLY A O 1
ATOM 2171 N N . LEU A 1 275 ? 24.484 -0.521 -21.137 1.00 93.31 275 LEU A N 1
ATOM 2172 C CA . LEU A 1 275 ? 24.056 -0.602 -22.535 1.00 93.31 275 LEU A CA 1
ATOM 2173 C C . LEU A 1 275 ? 25.254 -0.432 -23.473 1.00 93.31 275 LEU A C 1
ATOM 2175 O O . LEU A 1 275 ? 26.066 0.486 -23.320 1.00 93.31 275 LEU A O 1
ATOM 2179 N N . VAL A 1 276 ? 25.329 -1.284 -24.495 1.00 92.56 276 VAL A N 1
ATOM 2180 C CA . VAL A 1 276 ? 26.350 -1.169 -25.541 1.00 92.56 276 VAL A CA 1
ATOM 2181 C C . VAL A 1 276 ? 26.056 0.066 -26.393 1.00 92.56 276 VAL A C 1
ATOM 2183 O O . VAL A 1 276 ? 24.923 0.296 -26.825 1.00 92.56 276 VAL A O 1
ATOM 2186 N N . ARG A 1 277 ? 27.087 0.882 -26.630 1.00 89.62 277 ARG A N 1
ATOM 2187 C CA . ARG A 1 277 ? 26.992 2.067 -27.489 1.00 89.62 277 ARG A CA 1
ATOM 2188 C C . ARG A 1 277 ? 26.945 1.650 -28.952 1.00 89.62 277 ARG A C 1
ATOM 2190 O O . ARG A 1 277 ? 27.714 0.786 -29.375 1.00 89.62 277 ARG A O 1
ATOM 2197 N N . ARG A 1 278 ? 26.108 2.313 -29.748 1.00 78.94 278 ARG A N 1
ATOM 2198 C CA . ARG A 1 278 ? 25.955 2.005 -31.175 1.00 78.94 278 ARG A CA 1
ATOM 2199 C C . ARG A 1 278 ? 27.274 2.091 -31.952 1.00 78.94 278 ARG A C 1
ATOM 2201 O O . ARG A 1 278 ? 27.539 1.218 -32.777 1.00 78.94 278 ARG A O 1
ATOM 2208 N N . ARG A 1 279 ? 28.135 3.077 -31.661 1.00 80.06 279 ARG A N 1
ATOM 2209 C CA . ARG A 1 279 ? 29.462 3.215 -32.306 1.00 80.06 279 ARG A CA 1
ATOM 2210 C C . ARG A 1 279 ? 30.359 1.984 -32.172 1.00 80.06 279 ARG A C 1
ATOM 2212 O O . ARG A 1 279 ? 31.206 1.759 -33.027 1.00 80.06 279 ARG A O 1
ATOM 2219 N N . THR A 1 280 ? 30.190 1.191 -31.116 1.00 78.56 280 THR A N 1
ATOM 2220 C CA . THR A 1 280 ? 30.996 -0.016 -30.889 1.00 78.56 280 THR A CA 1
ATOM 2221 C C . THR A 1 280 ? 30.647 -1.138 -31.872 1.00 78.56 280 THR A C 1
ATOM 2223 O O . THR A 1 280 ? 31.492 -1.980 -32.152 1.00 78.56 280 THR A O 1
ATOM 2226 N N . ILE A 1 281 ? 29.428 -1.140 -32.412 1.00 75.31 281 ILE A N 1
ATOM 2227 C CA . ILE A 1 281 ? 28.919 -2.197 -33.299 1.00 75.31 281 ILE A CA 1
ATOM 2228 C C . ILE A 1 281 ? 29.281 -1.906 -34.758 1.00 75.31 281 ILE A C 1
ATOM 2230 O O . ILE A 1 281 ? 29.603 -2.824 -35.504 1.00 75.31 281 ILE A O 1
ATOM 2234 N N . TYR A 1 282 ? 29.286 -0.627 -35.148 1.00 72.75 282 TYR A N 1
ATOM 2235 C CA . TYR A 1 282 ? 29.604 -0.173 -36.507 1.00 72.75 282 TYR A CA 1
ATOM 2236 C C . TYR A 1 282 ? 30.808 0.775 -36.514 1.00 72.75 282 TYR A C 1
ATOM 2238 O O . TYR A 1 282 ? 30.641 1.965 -36.778 1.00 72.75 282 TYR A O 1
ATOM 2246 N N . PRO A 1 283 ? 32.030 0.292 -36.234 1.00 68.38 283 PRO A N 1
ATOM 2247 C CA . PRO A 1 283 ? 33.217 1.146 -36.266 1.00 68.38 283 PRO A CA 1
ATOM 2248 C C . PRO A 1 283 ? 33.516 1.682 -37.679 1.00 68.38 283 PRO A C 1
ATOM 2250 O O . PRO A 1 283 ? 34.034 2.788 -37.829 1.00 68.38 283 PRO A O 1
ATOM 2253 N N . GLU A 1 284 ? 33.151 0.925 -38.718 1.00 68.88 284 GLU A N 1
ATOM 2254 C CA . GLU A 1 284 ? 33.468 1.228 -40.122 1.00 68.88 284 GLU A CA 1
ATOM 2255 C C . GLU A 1 284 ? 32.605 2.342 -40.727 1.00 68.88 284 GLU A C 1
ATOM 2257 O O . GLU A 1 284 ? 33.040 3.022 -41.650 1.00 68.88 284 GLU A O 1
ATOM 2262 N N . ALA A 1 285 ? 31.404 2.578 -40.193 1.00 61.19 285 ALA A N 1
ATOM 2263 C CA . ALA A 1 285 ? 30.499 3.610 -40.704 1.00 61.19 285 ALA A CA 1
ATOM 2264 C C . ALA A 1 285 ? 30.908 5.043 -40.297 1.00 61.19 285 ALA A C 1
ATOM 2266 O O . ALA A 1 285 ? 30.273 6.005 -40.728 1.00 61.19 285 ALA A O 1
ATOM 2267 N N . TYR A 1 286 ? 31.939 5.189 -39.454 1.00 57.44 286 TYR A N 1
ATOM 2268 C CA . TYR A 1 286 ? 32.323 6.460 -38.826 1.00 57.44 286 TYR A CA 1
ATOM 2269 C C . TYR A 1 286 ? 33.840 6.725 -38.819 1.00 57.44 286 TYR A C 1
ATOM 2271 O O . TYR A 1 286 ? 34.303 7.549 -38.026 1.00 57.44 286 TYR A O 1
ATOM 2279 N N . SER A 1 287 ? 34.603 6.027 -39.670 1.00 55.06 287 SER A N 1
ATOM 2280 C CA . SER A 1 287 ? 36.010 6.350 -39.978 1.00 55.06 287 SER A CA 1
ATOM 2281 C C . SER A 1 287 ? 36.091 7.337 -41.139 1.00 55.06 287 SER A C 1
ATOM 2283 O O . SER A 1 287 ? 36.911 8.277 -41.049 1.00 55.06 287 SER A O 1
#

Radius of gyration: 27.22 Å; Cα contacts (8 Å, |Δi|>4): 373; chains: 1; bounding box: 71×28×82 Å

pLDDT: mean 89.66, std 10.12, range [48.56, 97.81]